Protein AF-0000000087011935 (afdb_homodimer)

Solvent-accessible surface area (backbone atoms only — not comparable to full-atom values): 13278 Å² total; per-residue (Å²): 133,72,83,66,65,53,59,63,70,47,62,30,87,89,66,48,77,42,52,46,50,38,46,46,28,42,76,69,63,50,47,73,64,37,38,38,51,52,37,51,26,61,74,59,49,50,39,38,64,66,57,53,17,60,75,66,71,53,57,58,69,62,47,50,54,34,50,51,51,38,39,75,73,62,58,35,46,74,45,74,49,80,71,81,60,95,59,81,80,43,57,35,32,29,58,86,66,58,66,65,56,54,52,35,52,53,51,49,37,45,39,53,42,52,68,72,102,133,73,84,66,68,51,52,63,69,47,62,28,90,89,65,48,76,43,53,44,49,38,45,44,28,42,76,69,63,51,48,72,64,38,35,41,51,50,34,51,24,60,74,60,50,50,38,36,64,67,57,51,18,60,74,68,70,52,56,58,69,61,47,50,55,34,50,51,52,37,39,74,73,62,59,34,47,74,45,74,48,79,73,79,61,93,59,81,80,43,59,36,30,30,58,86,66,58,65,65,55,54,51,36,53,53,50,50,37,46,38,54,43,51,67,73,101

Foldseek 3Di:
DDLPLQFDWDADPVGDIDRVVVLCCVLQVQDSLLSLLLSVQAVVQKDFLVRSCVVVVHDSVSSVVSVVSCVVVPQKDKDFDPPVDPDDTTIMIGGDDDPVVVSVVVVVVVVVVVVVD/DDLPLLDDWDADPVGDIDRVVVLCCVLQVQDSLLSLLLSVQAVVQKDFLVRSCVVVVHDSVSSVVSVVSCVVVPQKDKDFDPPVDPDDTTIMIGGDDDPVVVSVVVVVVVVVVVVVD

Sequence (234 aa):
MGIIAYTGEIIVKDGRRVNLDNILRALYGLSDTDLKVLKIIETLGKAKIDEISSKMNVNKSTVIKSLKTLHSLGFIQREILRNGNKGRPTFIYFINIKIEHKIKEDLESIVSALSKTMGIIAYTGEIIVKDGRRVNLDNILRALYGLSDTDLKVLKIIETLGKAKIDEISSKMNVNKSTVIKSLKTLHSLGFIQREILRNGNKGRPTFIYFINIKIEHKIKEDLESIVSALSKT

InterPro domains:
  IPR002831 Transcription regulator TrmB, N-terminal [PF01978] (27-79)
  IPR036388 Winged helix-like DNA-binding domain superfamily [G3DSA:1.10.10.10] (15-117)
  IPR036390 Winged helix DNA-binding domain superfamily [SSF46785] (23-110)

Nearest PDB structures (foldseek):
  6kf9-assembly1_G  TM=7.765E-01  e=4.821E-05  Thermococcus kodakarensis KOD1
  6xjf-assembly3_C  TM=7.021E-01  e=4.226E-05  Pyrococcus furiosus DSM 3638
  6pln-assembly2_B  TM=7.655E-01  e=1.211E-04  Pyrococcus furiosus
  6xjf-assembly4_D  TM=6.997E-01  e=9.308E-05  Pyrococcus furiosus DSM 3638
  5f7q-assembly1_J  TM=6.668E-01  e=5.499E-04  Listeria monocytogenes EGD-e

pLDDT: mean 88.68, std 13.83, range [27.7, 98.38]

Structure (mmCIF, N/CA/C/O backbone):
data_AF-0000000087011935-model_v1
#
loop_
_entity.id
_entity.type
_entity.pdbx_description
1 polymer 'MarR family transcriptional regulator'
#
loop_
_atom_site.group_PDB
_atom_site.id
_atom_site.type_symbol
_atom_site.label_atom_id
_atom_site.label_alt_id
_atom_site.label_comp_id
_atom_site.label_asym_id
_atom_site.label_entity_id
_atom_site.label_seq_id
_atom_site.pdbx_PDB_ins_code
_atom_site.Cartn_x
_atom_site.Cartn_y
_atom_site.Cartn_z
_atom_site.occupancy
_atom_site.B_iso_or_equiv
_atom_site.auth_seq_id
_atom_site.auth_comp_id
_atom_site.auth_asym_id
_atom_site.auth_atom_id
_atom_site.pdbx_PDB_model_num
ATOM 1 N N . MET A 1 1 ? 17.828 9.133 16.25 1 27.7 1 MET A N 1
ATOM 2 C CA . MET A 1 1 ? 16.766 9.797 15.5 1 27.7 1 MET A CA 1
ATOM 3 C C . MET A 1 1 ? 15.75 8.789 14.984 1 27.7 1 MET A C 1
ATOM 5 O O . MET A 1 1 ? 16.078 7.945 14.141 1 27.7 1 MET A O 1
ATOM 9 N N . GLY A 1 2 ? 14.914 8.336 15.867 1 35 2 GLY A N 1
ATOM 10 C CA . GLY A 1 2 ? 14.109 7.133 15.766 1 35 2 GLY A CA 1
ATOM 11 C C . GLY A 1 2 ? 13.102 7.176 14.625 1 35 2 GLY A C 1
ATOM 12 O O . GLY A 1 2 ? 12.672 8.258 14.211 1 35 2 GLY A O 1
ATOM 13 N N . ILE A 1 3 ? 13.164 6.289 13.766 1 42.97 3 ILE A N 1
ATOM 14 C CA . ILE A 1 3 ? 12.242 6.215 12.633 1 42.97 3 ILE A CA 1
ATOM 15 C C . ILE A 1 3 ? 10.828 6.566 13.102 1 42.97 3 ILE A C 1
ATOM 17 O O . ILE A 1 3 ? 10.25 5.867 13.938 1 42.97 3 ILE A O 1
ATOM 21 N N . ILE A 1 4 ? 10.516 7.871 13.297 1 45.78 4 ILE A N 1
ATOM 22 C CA . ILE A 1 4 ? 9.172 8.289 13.68 1 45.78 4 ILE A CA 1
ATOM 23 C C . ILE A 1 4 ? 8.156 7.676 12.727 1 45.78 4 ILE A C 1
ATOM 25 O O . ILE A 1 4 ? 8.195 7.926 11.516 1 45.78 4 ILE A O 1
ATOM 29 N N . ALA A 1 5 ? 7.914 6.453 12.898 1 49.25 5 ALA A N 1
ATOM 30 C CA . ALA A 1 5 ? 6.793 5.855 12.18 1 49.25 5 ALA A CA 1
ATOM 31 C C . ALA A 1 5 ? 5.539 6.719 12.305 1 49.25 5 ALA A C 1
ATOM 33 O O . ALA A 1 5 ? 5.219 7.203 13.391 1 49.25 5 ALA A O 1
ATOM 34 N N . TYR A 1 6 ? 5.496 7.637 11.305 1 53.59 6 TYR A N 1
ATOM 35 C CA . TYR A 1 6 ? 4.199 8.273 11.484 1 53.59 6 TYR A CA 1
ATOM 36 C C . TYR A 1 6 ? 3.246 7.367 12.25 1 53.59 6 TYR A C 1
ATOM 38 O O . TYR A 1 6 ? 2.746 7.738 13.32 1 53.59 6 TYR A O 1
ATOM 46 N N . THR A 1 7 ? 2.393 6.309 11.297 1 59.94 7 THR A N 1
ATOM 47 C CA . THR A 1 7 ? 0.989 5.918 11.375 1 59.94 7 THR A CA 1
ATOM 48 C C . THR A 1 7 ? 0.82 4.684 12.258 1 59.94 7 THR A C 1
ATOM 50 O O . THR A 1 7 ? 1.779 3.945 12.492 1 59.94 7 THR A O 1
ATOM 53 N N . GLY A 1 8 ? -0.291 4.699 12.984 1 77.19 8 GLY A N 1
ATOM 54 C CA . GLY A 1 8 ? -0.985 3.682 13.758 1 77.19 8 GLY A CA 1
ATOM 55 C C . GLY A 1 8 ? -1.239 2.406 12.977 1 77.19 8 GLY A C 1
ATOM 56 O O . GLY A 1 8 ? -0.918 2.324 11.789 1 77.19 8 GLY A O 1
ATOM 57 N N . GLU A 1 9 ? -1.266 1.36 13.641 1 86.94 9 GLU A N 1
ATOM 58 C CA . GLU A 1 9 ? -1.694 0.061 13.133 1 86.94 9 GLU A CA 1
ATOM 59 C C . GLU A 1 9 ? -3.152 -0.217 13.484 1 86.94 9 GLU A C 1
ATOM 61 O O . GLU A 1 9 ? -3.652 0.268 14.508 1 86.94 9 GLU A O 1
ATOM 66 N N . ILE A 1 10 ? -3.758 -0.839 12.516 1 86.12 10 ILE A N 1
ATOM 67 C CA . ILE A 1 10 ? -5.086 -1.343 12.844 1 86.12 10 ILE A CA 1
ATOM 68 C C . ILE A 1 10 ? -5.086 -2.869 12.805 1 86.12 10 ILE A C 1
ATOM 70 O O . ILE A 1 10 ? -4.23 -3.48 12.156 1 86.12 10 ILE A O 1
ATOM 74 N N . ILE A 1 11 ? -5.992 -3.465 13.562 1 87 11 ILE A N 1
ATOM 75 C CA . ILE A 1 11 ? -6.18 -4.91 13.539 1 87 11 ILE A CA 1
ATOM 76 C C . ILE A 1 11 ? -7.453 -5.254 12.766 1 87 11 ILE A C 1
ATOM 78 O O . ILE A 1 11 ? -8.516 -4.688 13.031 1 87 11 ILE A O 1
ATOM 82 N N . VAL A 1 12 ? -7.258 -6.133 11.781 1 87.31 12 VAL A N 1
ATOM 83 C CA . VAL A 1 12 ? -8.406 -6.484 10.953 1 87.31 12 VAL A CA 1
ATOM 84 C C . VAL A 1 12 ? -9.055 -7.758 11.492 1 87.31 12 VAL A C 1
ATOM 86 O O . VAL A 1 12 ? -8.602 -8.32 12.492 1 87.31 12 VAL A O 1
ATOM 89 N N . LYS A 1 13 ? -10.125 -8.156 10.867 1 80 13 LYS A N 1
ATOM 90 C CA . LYS A 1 13 ? -11.008 -9.188 11.414 1 80 13 LYS A CA 1
ATOM 91 C C . LYS A 1 13 ? -10.242 -10.484 11.656 1 80 13 LYS A C 1
ATOM 93 O O . LYS A 1 13 ? -10.492 -11.188 12.641 1 80 13 LYS A O 1
ATOM 98 N N . ASP A 1 14 ? -9.273 -10.812 10.859 1 79.19 14 ASP A N 1
ATOM 99 C CA . ASP A 1 14 ? -8.578 -12.094 10.961 1 79.19 14 ASP A CA 1
ATOM 100 C C . ASP A 1 14 ? -7.328 -11.961 11.836 1 79.19 14 ASP A C 1
ATOM 102 O O . ASP A 1 14 ? -6.523 -12.891 11.914 1 79.19 14 ASP A O 1
ATOM 106 N N . GLY A 1 15 ? -7.215 -10.836 12.539 1 84.88 15 GLY A N 1
ATOM 107 C CA . GLY A 1 15 ? -6.16 -10.648 13.523 1 84.88 15 GLY A CA 1
ATOM 108 C C . GLY A 1 15 ? -4.887 -10.086 12.93 1 84.88 15 GLY A C 1
ATOM 109 O O . GLY A 1 15 ? -3.924 -9.82 13.656 1 84.88 15 GLY A O 1
ATOM 110 N N . ARG A 1 16 ? -4.887 -9.82 11.727 1 84.94 16 ARG A N 1
ATOM 111 C CA . ARG A 1 16 ? -3.709 -9.242 11.094 1 84.94 16 ARG A CA 1
ATOM 112 C C . ARG A 1 16 ? -3.543 -7.777 11.477 1 84.94 16 ARG A C 1
ATOM 114 O O . ARG A 1 16 ? -4.531 -7.059 11.633 1 84.94 16 ARG A O 1
ATOM 121 N N . ARG A 1 17 ? -2.275 -7.438 11.641 1 86.88 17 ARG A N 1
ATOM 122 C CA . ARG A 1 17 ? -1.961 -6.031 11.875 1 86.88 17 ARG A CA 1
ATOM 123 C C . ARG A 1 17 ? -1.583 -5.336 10.57 1 86.88 17 ARG A C 1
ATOM 125 O O . ARG A 1 17 ? -0.813 -5.871 9.773 1 86.88 17 ARG A O 1
ATOM 132 N N . VAL A 1 18 ? -2.229 -4.164 10.336 1 87.62 18 VAL A N 1
ATOM 133 C CA . VAL A 1 18 ? -1.998 -3.402 9.109 1 87.62 18 VAL A CA 1
ATOM 134 C C . VAL A 1 18 ? -1.396 -2.041 9.453 1 87.62 18 VAL A C 1
ATOM 136 O O . VAL A 1 18 ? -1.99 -1.265 10.203 1 87.62 18 VAL A O 1
ATOM 139 N N . ASN A 1 19 ? -0.266 -1.827 8.875 1 89.5 19 ASN A N 1
ATOM 140 C CA . ASN A 1 19 ? 0.405 -0.545 9.062 1 89.5 19 ASN A CA 1
ATOM 141 C C . ASN A 1 19 ? -0.141 0.518 8.109 1 89.5 19 ASN A C 1
ATOM 143 O O . ASN A 1 19 ? 0.012 0.407 6.895 1 89.5 19 ASN A O 1
ATOM 147 N N . LEU A 1 20 ? -0.66 1.527 8.695 1 91 20 LEU A N 1
ATOM 148 C CA . LEU A 1 20 ? -1.327 2.545 7.891 1 91 20 LEU A CA 1
ATOM 149 C C . LEU A 1 20 ? -0.316 3.338 7.07 1 91 20 LEU A C 1
ATOM 151 O O . LEU A 1 20 ? -0.656 3.881 6.016 1 91 20 LEU A O 1
ATOM 155 N N . ASP A 1 21 ? 0.898 3.389 7.523 1 92.69 21 ASP A N 1
ATOM 156 C CA . ASP A 1 21 ? 1.927 4.051 6.727 1 92.69 21 ASP A CA 1
ATOM 157 C C . ASP A 1 21 ? 2.143 3.33 5.398 1 92.69 21 ASP A C 1
ATOM 159 O O . ASP A 1 21 ? 2.342 3.969 4.363 1 92.69 21 ASP A O 1
ATOM 163 N N . ASN A 1 22 ? 2.057 2.029 5.453 1 90.25 22 ASN A N 1
ATOM 164 C CA . ASN A 1 22 ? 2.211 1.258 4.223 1 90.25 22 ASN A CA 1
ATOM 165 C C . ASN A 1 22 ? 1.05 1.497 3.262 1 90.25 22 ASN A C 1
ATOM 167 O O . ASN A 1 22 ? 1.245 1.544 2.045 1 90.25 22 ASN A O 1
ATOM 171 N N . ILE A 1 23 ? 0.003 1.647 3.77 1 90.69 23 ILE A N 1
ATOM 172 C CA . ILE A 1 23 ? -1.173 1.927 2.953 1 90.69 23 ILE A CA 1
ATOM 173 C C . ILE A 1 23 ? -1.035 3.301 2.303 1 90.69 23 ILE A C 1
ATOM 175 O O . ILE A 1 23 ? -1.284 3.457 1.104 1 90.69 23 ILE A O 1
ATOM 179 N N . LEU A 1 24 ? -0.607 4.254 3.104 1 93 24 LEU A N 1
ATOM 180 C CA . LEU A 1 24 ? -0.408 5.602 2.58 1 93 24 LEU A CA 1
ATOM 181 C C . LEU A 1 24 ? 0.621 5.602 1.455 1 93 24 LEU A C 1
ATOM 183 O O . LEU A 1 24 ? 0.424 6.254 0.428 1 93 24 LEU A O 1
ATOM 187 N N . ARG A 1 25 ? 1.599 4.871 1.606 1 91.56 25 ARG A N 1
ATOM 188 C CA . ARG A 1 25 ? 2.631 4.762 0.58 1 91.56 25 ARG A CA 1
ATOM 189 C C . ARG A 1 25 ? 2.072 4.137 -0.694 1 91.56 25 ARG 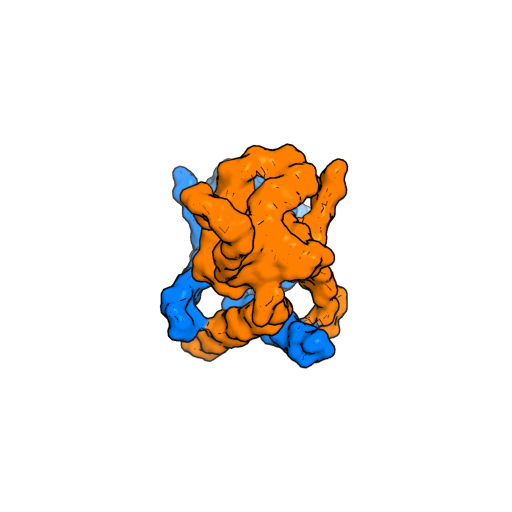A C 1
ATOM 191 O O . ARG A 1 25 ? 2.316 4.637 -1.795 1 91.56 25 ARG A O 1
ATOM 198 N N . ALA A 1 26 ? 1.269 3.125 -0.533 1 89.69 26 ALA A N 1
ATOM 199 C CA . ALA A 1 26 ? 0.766 2.369 -1.677 1 89.69 26 ALA A CA 1
ATOM 200 C C . ALA A 1 26 ? -0.286 3.166 -2.443 1 89.69 26 ALA A C 1
ATOM 202 O O . ALA A 1 26 ? -0.302 3.158 -3.676 1 89.69 26 ALA A O 1
ATOM 203 N N . LEU A 1 27 ? -1.031 3.785 -1.689 1 89.75 27 LEU A N 1
ATOM 204 C CA . LEU A 1 27 ? -2.176 4.449 -2.305 1 89.75 27 LEU A CA 1
ATOM 205 C C . LEU A 1 27 ? -1.768 5.793 -2.9 1 89.75 27 LEU A C 1
ATOM 207 O O . LEU A 1 27 ? -2.279 6.191 -3.949 1 89.75 27 LEU A O 1
ATOM 211 N N . TYR A 1 28 ? -0.774 6.441 -2.215 1 90.75 28 TYR A N 1
ATOM 212 C CA . TYR A 1 28 ? -0.567 7.836 -2.582 1 90.75 28 TYR A CA 1
ATOM 213 C C . TYR A 1 28 ? 0.875 8.078 -3.008 1 90.75 28 TYR A C 1
ATOM 215 O O . TYR A 1 28 ? 1.217 9.172 -3.471 1 90.75 28 TYR A O 1
ATOM 223 N N . GLY A 1 29 ? 1.673 7.113 -2.768 1 90.44 29 GLY A N 1
ATOM 224 C CA . GLY A 1 29 ? 3.07 7.281 -3.137 1 90.44 29 GLY A CA 1
ATOM 225 C C . GLY A 1 29 ? 3.846 8.141 -2.156 1 90.44 29 GLY A C 1
ATOM 226 O O . GLY A 1 29 ? 4.82 8.797 -2.535 1 90.44 29 GLY A O 1
ATOM 227 N N . LEU A 1 30 ? 3.428 8.148 -0.971 1 92.94 30 LEU A N 1
ATOM 228 C CA . LEU A 1 30 ? 4.102 8.977 0.024 1 92.94 30 LEU A CA 1
ATOM 229 C C . LEU A 1 30 ? 5.465 8.391 0.383 1 92.94 30 LEU A C 1
ATOM 231 O O . LEU A 1 30 ? 5.598 7.18 0.569 1 92.94 30 LEU A O 1
ATOM 235 N N . SER A 1 31 ? 6.422 9.266 0.452 1 94 31 SER A N 1
ATOM 236 C CA . SER A 1 31 ? 7.762 8.875 0.874 1 94 31 SER A CA 1
ATOM 237 C C . SER A 1 31 ? 7.879 8.852 2.395 1 94 31 SER A C 1
ATOM 239 O O . SER A 1 31 ? 6.965 9.281 3.098 1 94 31 SER A O 1
ATOM 241 N N . ASP A 1 32 ? 9.016 8.375 2.865 1 93.38 32 ASP A N 1
ATOM 242 C CA . ASP A 1 32 ? 9.305 8.422 4.293 1 93.38 32 ASP A CA 1
ATOM 243 C C . ASP A 1 32 ? 9.289 9.859 4.809 1 93.38 3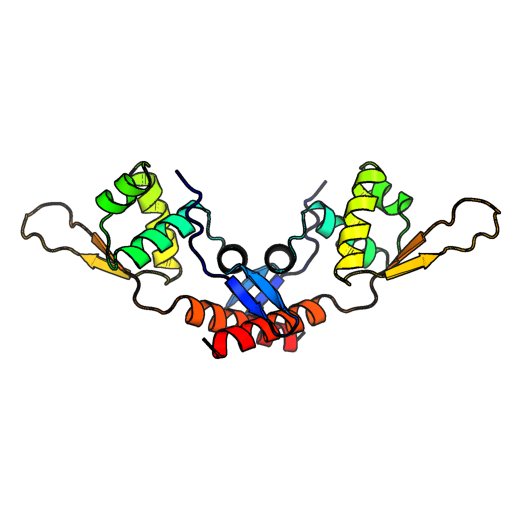2 ASP A C 1
ATOM 245 O O . ASP A 1 32 ? 8.797 10.133 5.906 1 93.38 32 ASP A O 1
ATOM 249 N N . THR A 1 33 ? 9.82 10.688 3.967 1 96.19 33 THR A N 1
ATOM 250 C CA . THR A 1 33 ? 9.867 12.102 4.336 1 96.19 33 THR A CA 1
ATOM 251 C C . THR A 1 33 ? 8.453 12.664 4.457 1 96.19 33 THR A C 1
ATOM 253 O O . THR A 1 33 ? 8.141 13.375 5.418 1 96.19 33 THR A O 1
ATOM 256 N N . ASP A 1 34 ? 7.656 12.328 3.48 1 96.5 34 ASP A N 1
ATOM 257 C CA . ASP A 1 34 ? 6.27 12.789 3.518 1 96.5 34 ASP A CA 1
ATOM 258 C C . ASP A 1 34 ? 5.582 12.344 4.809 1 96.5 34 ASP A C 1
ATOM 260 O O . ASP A 1 34 ? 4.863 13.133 5.434 1 96.5 34 ASP A O 1
ATOM 264 N N . LEU A 1 35 ? 5.824 11.172 5.16 1 95.75 35 LEU A N 1
ATOM 265 C CA . LEU A 1 35 ? 5.164 10.609 6.336 1 95.75 35 LEU A CA 1
ATOM 266 C C . LEU A 1 35 ? 5.68 11.266 7.609 1 95.75 35 LEU A C 1
ATOM 268 O O . LEU A 1 35 ? 4.906 11.516 8.539 1 95.75 35 LEU A O 1
ATOM 272 N N . LYS A 1 36 ? 6.902 11.516 7.641 1 96.12 36 LYS A N 1
ATOM 273 C CA . LYS A 1 36 ? 7.477 12.188 8.797 1 96.12 36 LYS A CA 1
ATOM 274 C C . LYS A 1 36 ? 6.93 13.609 8.938 1 96.12 36 LYS A C 1
ATOM 276 O O . LYS A 1 36 ? 6.586 14.039 10.039 1 96.12 36 LYS A O 1
ATOM 281 N N . VAL A 1 37 ? 6.867 14.25 7.84 1 97.38 37 VAL A N 1
ATOM 282 C CA . VAL A 1 37 ? 6.328 15.609 7.836 1 97.38 37 VAL A CA 1
ATOM 283 C C . VAL A 1 37 ? 4.879 15.586 8.312 1 97.38 37 VAL A C 1
ATOM 285 O O . VAL A 1 37 ? 4.48 16.406 9.148 1 97.38 37 VAL A O 1
ATOM 288 N N . LEU A 1 38 ? 4.137 14.695 7.777 1 96.19 38 LEU A N 1
ATOM 289 C CA . LEU A 1 38 ? 2.738 14.539 8.164 1 96.19 38 LEU A CA 1
ATOM 290 C C . LEU A 1 38 ? 2.611 14.312 9.664 1 96.19 38 LEU A C 1
ATOM 292 O O . LEU A 1 38 ? 1.774 14.93 10.32 1 96.19 38 LEU A O 1
ATOM 296 N N . LYS A 1 39 ? 3.445 13.508 10.195 1 94.69 39 LYS A N 1
ATOM 297 C CA . LYS A 1 39 ? 3.418 13.188 11.617 1 94.69 39 LYS A CA 1
ATOM 298 C C . LYS A 1 39 ? 3.76 14.414 12.461 1 94.69 39 LYS A C 1
ATOM 300 O O . LYS A 1 39 ? 3.139 14.648 13.5 1 94.69 39 LYS A O 1
ATOM 305 N N . ILE A 1 40 ? 4.734 15.094 12.055 1 96.12 40 ILE A N 1
ATOM 306 C CA . ILE A 1 40 ? 5.156 16.281 12.797 1 96.12 40 ILE A CA 1
ATOM 307 C C . ILE A 1 40 ? 4.012 17.281 12.844 1 96.12 40 ILE A C 1
ATOM 309 O O . ILE A 1 40 ? 3.715 17.844 13.906 1 96.12 40 ILE A O 1
ATOM 313 N N . ILE A 1 41 ? 3.375 17.5 11.695 1 96.75 41 ILE A N 1
ATOM 314 C CA . ILE A 1 41 ? 2.264 18.438 11.648 1 96.75 41 ILE A CA 1
ATOM 315 C C . ILE A 1 41 ? 1.136 17.953 12.555 1 96.75 41 ILE A C 1
ATOM 317 O O . ILE A 1 41 ? 0.533 18.75 13.281 1 96.75 41 ILE A O 1
ATOM 321 N N . GLU A 1 42 ? 0.863 16.719 12.469 1 93.31 42 GLU A N 1
ATOM 322 C CA . GLU A 1 42 ? -0.176 16.141 13.32 1 93.31 42 GLU A CA 1
ATOM 323 C C . GLU A 1 42 ? 0.135 16.344 14.797 1 93.31 42 GLU A C 1
ATOM 325 O O . GLU A 1 42 ? -0.75 16.719 15.578 1 93.31 42 GLU A O 1
ATOM 330 N N . THR A 1 43 ? 1.314 16.125 15.195 1 93 43 THR A N 1
ATOM 331 C CA . THR A 1 43 ? 1.745 16.203 16.594 1 93 43 THR A CA 1
ATOM 332 C C . THR A 1 43 ? 1.708 17.656 17.078 1 93 43 THR A C 1
ATOM 334 O O . THR A 1 43 ? 1.262 17.922 18.203 1 93 43 THR A O 1
ATOM 337 N N . LEU A 1 44 ? 2.041 18.547 16.219 1 94.81 44 LEU A N 1
ATOM 338 C CA . LEU A 1 44 ? 2.135 19.953 16.609 1 94.81 44 LEU A CA 1
ATOM 339 C C . LEU A 1 44 ? 0.789 20.641 16.453 1 94.81 44 LEU A C 1
ATOM 341 O O . LEU A 1 44 ? 0.565 21.703 17.031 1 94.81 44 LEU A O 1
ATOM 345 N N . GLY A 1 45 ? -0.048 20.047 15.695 1 94.81 45 GLY A N 1
ATOM 346 C CA . GLY A 1 45 ? -1.296 20.703 15.352 1 94.81 45 GLY A CA 1
ATOM 347 C C . GLY A 1 45 ? -1.169 21.641 14.156 1 94.81 45 GLY A C 1
ATOM 348 O O . GLY A 1 45 ? -1.967 21.562 13.219 1 94.81 45 GLY A O 1
ATOM 349 N N . LYS A 1 46 ? -0.21 22.484 14.148 1 96.5 46 LYS A N 1
ATOM 350 C CA . LYS A 1 46 ? 0.202 23.375 13.07 1 96.5 46 LYS A CA 1
ATOM 351 C C . LYS A 1 46 ? 1.709 23.625 13.102 1 96.5 46 LYS A C 1
ATOM 353 O O . LYS A 1 46 ? 2.324 23.594 14.172 1 96.5 46 LYS A O 1
ATOM 358 N N . ALA A 1 47 ? 2.24 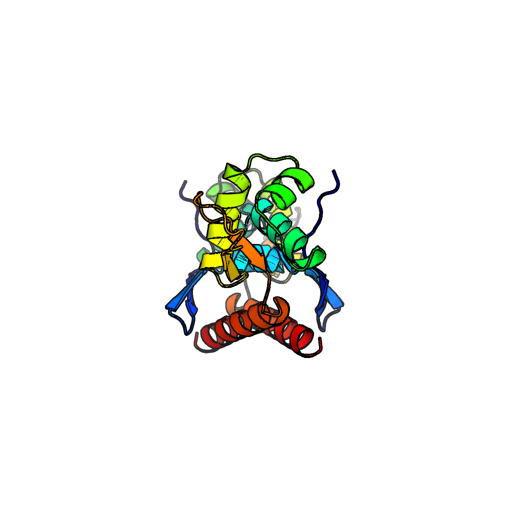23.812 11.867 1 97.31 47 ALA A N 1
ATOM 359 C CA . ALA A 1 47 ? 3.695 23.938 11.867 1 97.31 47 ALA A CA 1
ATOM 360 C C . ALA A 1 47 ? 4.172 24.797 10.711 1 97.31 47 ALA A C 1
ATOM 362 O O . ALA A 1 47 ? 3.594 24.766 9.617 1 97.31 47 ALA A O 1
ATOM 363 N N . LYS A 1 48 ? 5.25 25.578 11.016 1 97 48 LYS A N 1
ATOM 364 C CA . LYS A 1 48 ? 5.961 26.312 9.969 1 97 48 LYS A CA 1
ATOM 365 C C . LYS A 1 48 ? 7.082 25.469 9.375 1 97 48 LYS A C 1
ATOM 367 O O . LYS A 1 48 ? 7.523 24.484 9.977 1 97 48 LYS A O 1
ATOM 372 N N . ILE A 1 49 ? 7.492 25.891 8.156 1 97.31 49 ILE A N 1
ATOM 373 C CA . ILE A 1 49 ? 8.562 25.188 7.461 1 97.31 49 ILE A CA 1
ATOM 374 C C . ILE A 1 49 ? 9.797 25.094 8.359 1 97.31 49 ILE A C 1
ATOM 376 O O . ILE A 1 49 ? 10.422 24.031 8.453 1 97.31 49 ILE A O 1
ATOM 380 N N . ASP A 1 50 ? 10.086 26.125 9.125 1 96.31 50 ASP A N 1
ATOM 381 C CA . ASP A 1 50 ? 11.273 26.172 9.977 1 96.31 50 ASP A CA 1
ATOM 382 C C . ASP A 1 50 ? 11.164 25.156 11.117 1 96.31 50 ASP A C 1
ATOM 384 O O . ASP A 1 50 ? 12.156 24.516 11.477 1 96.31 50 ASP A O 1
ATOM 388 N N . GLU A 1 51 ? 10.031 25.031 11.664 1 97.19 51 GLU A N 1
ATOM 389 C CA . GLU A 1 51 ? 9.805 24.094 12.766 1 97.19 51 GLU A CA 1
ATOM 390 C C . GLU A 1 51 ? 9.969 22.656 12.305 1 97.19 51 GLU A C 1
ATOM 392 O O . GLU A 1 51 ? 10.586 21.844 12.992 1 97.19 51 GLU A O 1
ATOM 397 N N . ILE A 1 52 ? 9.445 22.359 11.117 1 98.12 52 ILE A N 1
ATOM 398 C CA . ILE A 1 52 ? 9.508 21 10.578 1 98.12 52 ILE A CA 1
ATOM 399 C C . ILE A 1 52 ? 10.961 20.656 10.234 1 98.12 52 ILE A C 1
ATOM 401 O O . ILE A 1 52 ? 11.453 19.578 10.609 1 98.12 52 ILE A O 1
ATOM 405 N N . SER A 1 53 ? 11.609 21.547 9.586 1 98.12 53 SER A N 1
ATOM 406 C CA . SER A 1 53 ? 13 21.328 9.188 1 98.12 53 SER A CA 1
ATOM 407 C C . SER A 1 53 ? 13.891 21.109 10.398 1 98.12 53 SER A C 1
ATOM 409 O O . SER A 1 53 ? 14.758 20.219 10.383 1 98.12 53 SER A O 1
ATOM 411 N N . SER A 1 54 ? 13.68 21.859 11.438 1 97.38 54 SER A N 1
ATOM 412 C CA . SER A 1 54 ? 14.461 21.75 12.672 1 97.38 54 SER A CA 1
ATOM 413 C C . SER A 1 54 ? 14.227 20.406 13.352 1 97.38 54 SER A C 1
ATOM 415 O O . SER A 1 54 ? 15.18 19.734 13.742 1 97.3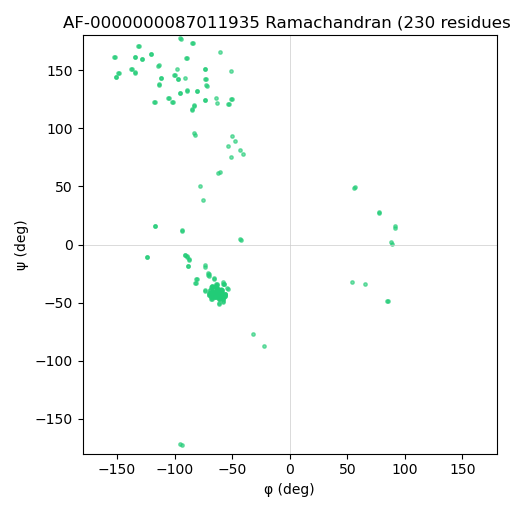8 54 SER A O 1
ATOM 417 N N . LYS A 1 55 ? 13.008 20.031 13.406 1 96.31 55 LYS A N 1
ATOM 418 C CA . LYS A 1 55 ? 12.664 18.781 14.07 1 96.31 55 LYS A CA 1
ATOM 419 C C . LYS A 1 55 ? 13.227 17.578 13.305 1 96.31 55 LYS A C 1
ATOM 421 O O . LYS A 1 55 ? 13.633 16.594 13.914 1 96.31 55 LYS A O 1
ATOM 426 N N . MET A 1 56 ? 13.211 17.688 11.992 1 96.44 56 MET A N 1
ATOM 427 C CA . MET A 1 56 ? 13.68 16.594 11.156 1 96.44 56 MET A CA 1
ATOM 428 C C . MET A 1 56 ? 15.18 16.688 10.914 1 96.44 56 MET A C 1
ATOM 430 O O . MET A 1 56 ? 15.797 15.742 10.438 1 96.44 56 MET A O 1
ATOM 434 N N . ASN A 1 57 ? 15.719 17.797 11.227 1 97.12 57 ASN A N 1
ATOM 435 C CA . ASN A 1 57 ? 17.125 18.062 10.953 1 97.12 57 ASN A CA 1
ATOM 436 C C . ASN A 1 57 ? 17.453 17.891 9.477 1 97.12 57 ASN A C 1
ATOM 438 O O . ASN A 1 57 ? 18.391 17.156 9.117 1 97.12 57 ASN A O 1
ATOM 442 N N . VAL A 1 58 ? 16.641 18.516 8.578 1 97.56 58 VAL A N 1
ATOM 443 C CA . VAL A 1 58 ? 16.828 18.531 7.129 1 97.56 58 VAL A CA 1
ATOM 444 C C . VAL A 1 58 ? 16.703 19.969 6.605 1 97.56 58 VAL A C 1
ATOM 446 O O . VAL A 1 58 ? 16.312 20.859 7.348 1 97.56 58 VAL A O 1
ATOM 449 N N . ASN A 1 59 ? 17.031 20.156 5.352 1 97.25 59 ASN A N 1
ATOM 450 C CA . ASN A 1 59 ? 16.922 21.453 4.707 1 97.25 59 ASN A CA 1
ATOM 451 C C . ASN A 1 59 ? 15.477 21.828 4.418 1 97.25 59 ASN A C 1
ATOM 453 O O . ASN A 1 59 ? 14.641 20.953 4.16 1 97.25 59 ASN A O 1
ATOM 457 N N . LYS A 1 60 ? 15.219 23.156 4.406 1 97.5 60 LYS A N 1
ATOM 458 C CA . LYS A 1 60 ? 13.883 23.672 4.125 1 97.5 60 LYS A CA 1
ATOM 459 C C . LYS A 1 60 ? 13.383 23.188 2.768 1 97.5 60 LYS A C 1
ATOM 461 O O . LYS A 1 60 ? 12.188 22.953 2.588 1 97.5 60 LYS A O 1
ATOM 466 N N . SER A 1 61 ? 14.297 23.047 1.845 1 97.69 61 SER A N 1
ATOM 467 C CA . SER A 1 61 ? 13.906 22.609 0.506 1 97.69 61 SER A CA 1
ATOM 468 C C . SER A 1 61 ? 13.312 21.203 0.528 1 97.69 61 SER A C 1
ATOM 470 O O . SER A 1 61 ? 12.398 20.906 -0.244 1 97.69 61 SER A O 1
ATOM 472 N N . THR A 1 62 ? 13.766 20.328 1.385 1 97.75 62 THR A N 1
ATOM 473 C CA . THR A 1 62 ? 13.258 18.969 1.56 1 97.75 62 THR A CA 1
ATOM 474 C C . THR A 1 62 ? 11.836 19 2.105 1 97.75 62 THR A C 1
ATOM 476 O O . THR A 1 62 ? 10.977 18.25 1.644 1 97.75 62 THR A O 1
ATOM 479 N N . VAL A 1 63 ? 11.695 19.859 2.986 1 98.31 63 VAL A N 1
ATOM 480 C CA . VAL A 1 63 ? 10.398 19.984 3.641 1 98.31 63 VAL A CA 1
ATOM 481 C C . VAL A 1 63 ? 9.383 20.562 2.66 1 98.31 63 VAL A C 1
ATOM 483 O O . VAL A 1 63 ? 8.25 20.078 2.574 1 98.31 63 VAL A O 1
ATOM 486 N N . ILE A 1 64 ? 9.766 21.547 1.932 1 98 64 ILE A N 1
ATOM 487 C CA . ILE A 1 64 ? 8.891 22.234 0.989 1 98 64 ILE A CA 1
ATOM 488 C C . ILE A 1 64 ? 8.359 21.25 -0.041 1 98 64 ILE A C 1
ATOM 490 O O . ILE A 1 64 ? 7.168 21.266 -0.364 1 98 64 ILE A O 1
ATOM 494 N N . LYS A 1 65 ? 9.211 20.391 -0.473 1 98.31 65 LYS A N 1
ATOM 495 C CA . LYS A 1 65 ? 8.797 19.391 -1.445 1 98.31 65 LYS A CA 1
ATOM 496 C C . LYS A 1 65 ? 7.711 18.484 -0.866 1 98.31 65 LYS A C 1
ATOM 498 O O . LYS A 1 65 ? 6.707 18.203 -1.527 1 98.31 65 LYS A O 1
ATOM 503 N N . SER A 1 66 ? 7.91 18.062 0.295 1 98.06 66 SER A N 1
ATOM 504 C CA . SER A 1 66 ? 6.934 17.203 0.957 1 98.06 66 SER A CA 1
ATOM 505 C C . SER A 1 66 ? 5.625 17.953 1.203 1 98.06 66 SER A C 1
ATOM 507 O O . SER A 1 66 ? 4.543 17.391 1.021 1 98.06 66 SER A O 1
ATOM 509 N N . LEU A 1 67 ? 5.75 19.172 1.614 1 98.31 67 LEU A N 1
AT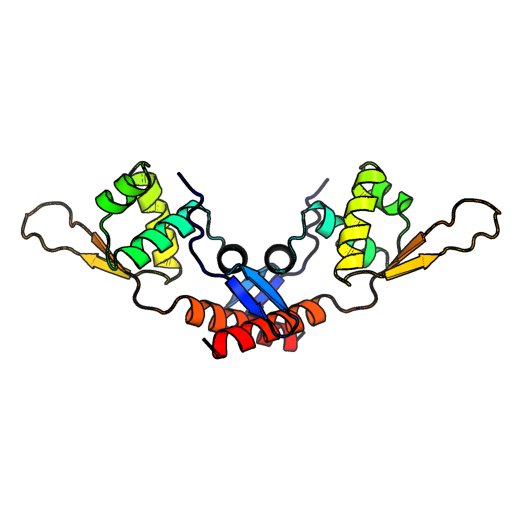OM 510 C CA . LEU A 1 67 ? 4.555 19.969 1.876 1 98.31 67 LEU A CA 1
ATOM 511 C C . LEU A 1 67 ? 3.744 20.172 0.601 1 98.31 67 LEU A C 1
ATOM 513 O O . LEU A 1 67 ? 2.51 20.156 0.637 1 98.31 67 LEU A O 1
ATOM 517 N N . LYS A 1 68 ? 4.398 20.375 -0.436 1 97.94 68 LYS A N 1
ATOM 518 C CA . LYS A 1 68 ? 3.715 20.5 -1.721 1 97.94 68 LYS A CA 1
ATOM 519 C C . LYS A 1 68 ? 2.959 19.219 -2.061 1 97.94 68 LYS A C 1
ATOM 521 O O . LYS A 1 68 ? 1.796 19.266 -2.463 1 97.94 68 LYS A O 1
ATOM 526 N N . THR A 1 69 ? 3.602 18.109 -1.878 1 97.31 69 THR A N 1
ATOM 527 C CA . THR A 1 69 ? 2.992 16.812 -2.15 1 97.31 69 THR A CA 1
ATOM 528 C C . THR A 1 69 ? 1.771 16.594 -1.262 1 97.31 69 THR A C 1
ATOM 530 O O . THR A 1 69 ? 0.683 16.297 -1.755 1 97.31 69 THR A O 1
ATOM 533 N N . LEU A 1 70 ? 1.933 16.781 0.004 1 97.25 70 LEU A N 1
ATOM 534 C CA . LEU A 1 70 ? 0.881 16.531 0.983 1 97.25 70 LEU A CA 1
ATOM 535 C C . LEU A 1 70 ? -0.295 17.469 0.772 1 97.25 70 LEU A C 1
ATOM 537 O O . LEU A 1 70 ? -1.452 17.078 0.94 1 97.25 70 LEU A O 1
ATOM 541 N N . HIS A 1 71 ? 0.04 18.703 0.383 1 97.69 71 HIS A N 1
ATOM 542 C CA . HIS A 1 71 ? -1.007 19.688 0.112 1 97.69 71 HIS A CA 1
ATOM 543 C C . HIS A 1 71 ? -1.776 19.328 -1.156 1 97.69 71 HIS A C 1
ATOM 545 O O . HIS A 1 71 ? -3.008 19.375 -1.172 1 97.69 71 HIS A O 1
ATOM 551 N N . SER A 1 72 ? -1.083 18.906 -2.17 1 95.88 72 SER A N 1
ATOM 552 C CA . SER A 1 72 ? -1.707 18.562 -3.443 1 95.88 72 SER A CA 1
ATOM 553 C C . SER A 1 72 ? -2.611 17.344 -3.301 1 95.88 72 SER A C 1
ATOM 555 O O . SER A 1 72 ? -3.631 17.234 -3.984 1 95.88 72 SER A O 1
ATOM 557 N N . LEU A 1 73 ? -2.287 16.453 -2.352 1 93.31 73 LEU A N 1
ATO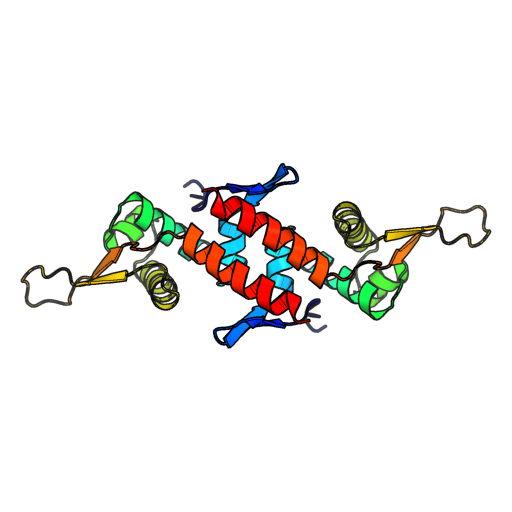M 558 C CA . LEU A 1 73 ? -3.049 15.219 -2.143 1 93.31 73 LEU A CA 1
ATOM 559 C C . LEU A 1 73 ? -4.184 15.445 -1.15 1 93.31 73 LEU A C 1
ATOM 561 O O . LEU A 1 73 ? -4.992 14.547 -0.906 1 93.31 73 LEU A O 1
ATOM 565 N N . GLY A 1 74 ? -4.176 16.594 -0.509 1 94.62 74 GLY A N 1
ATOM 566 C CA . GLY A 1 74 ? -5.289 16.969 0.352 1 94.62 74 GLY A CA 1
ATOM 567 C C . GLY A 1 74 ? -5.09 16.547 1.795 1 94.62 74 GLY A C 1
ATOM 568 O O . GLY A 1 74 ? -6.039 16.531 2.582 1 94.62 74 GLY A O 1
ATOM 569 N N . PHE A 1 75 ? -3.902 16.188 2.152 1 95.62 75 PHE A N 1
ATOM 570 C CA . PHE A 1 75 ? -3.645 15.734 3.516 1 95.62 75 PHE A CA 1
ATOM 571 C C . PHE A 1 75 ? -3.494 16.922 4.457 1 95.62 75 PHE A C 1
ATOM 573 O O . PHE A 1 75 ? -3.781 16.812 5.652 1 95.62 75 PHE A O 1
ATOM 580 N N . ILE A 1 76 ? -2.99 18.062 3.867 1 97.56 76 ILE A N 1
ATOM 581 C CA . ILE A 1 76 ? -2.775 19.234 4.707 1 97.56 76 ILE A CA 1
ATOM 582 C C . ILE A 1 76 ? -3.318 20.484 4.008 1 97.56 76 ILE A C 1
ATOM 584 O O . ILE A 1 76 ? -3.586 20.453 2.803 1 97.56 76 ILE A O 1
ATOM 588 N N . GLN A 1 77 ? -3.514 21.453 4.781 1 97.69 77 GLN A N 1
ATOM 589 C CA . GLN A 1 77 ? -3.828 22.797 4.324 1 97.69 77 GLN A CA 1
ATOM 590 C C . GLN A 1 77 ? -2.783 23.797 4.809 1 97.69 77 GLN A C 1
ATOM 592 O O . GLN A 1 77 ? -1.953 23.484 5.66 1 97.69 77 GLN A O 1
ATOM 597 N N . ARG A 1 78 ? -2.824 24.969 4.152 1 96.56 78 ARG A N 1
ATOM 598 C CA . ARG A 1 78 ? -1.906 26 4.602 1 96.56 78 ARG A CA 1
ATOM 599 C C . ARG A 1 78 ? -2.6 27.359 4.652 1 96.56 78 ARG A C 1
ATOM 601 O O . ARG A 1 78 ? -3.604 27.578 3.973 1 96.56 78 ARG A O 1
ATOM 608 N N . GLU A 1 79 ? -2.158 28.203 5.523 1 94.88 79 GLU A N 1
ATOM 609 C CA . GLU A 1 79 ? -2.609 29.578 5.645 1 94.88 79 GLU A CA 1
ATOM 610 C C . GLU A 1 79 ? -1.429 30.531 5.801 1 94.88 79 GLU A C 1
ATOM 612 O O . GLU A 1 79 ? -0.362 30.141 6.273 1 94.88 79 GLU A O 1
ATOM 617 N N . ILE A 1 80 ? -1.65 31.719 5.266 1 92.06 80 ILE A N 1
ATOM 618 C CA . ILE A 1 80 ? -0.625 32.75 5.383 1 92.06 80 ILE A CA 1
ATOM 619 C C . ILE A 1 80 ? -0.583 33.281 6.816 1 92.06 80 ILE A C 1
ATOM 621 O O . ILE A 1 80 ? -1.625 33.562 7.41 1 92.06 80 ILE A O 1
ATOM 625 N N . LEU A 1 81 ? 0.606 33.188 7.363 1 81.75 81 LEU A N 1
ATOM 626 C CA . LEU A 1 81 ? 0.79 33.812 8.672 1 81.75 81 LEU A CA 1
ATOM 627 C C . LEU A 1 81 ? 1.054 35.312 8.523 1 81.75 81 LEU A C 1
ATOM 629 O O . LEU A 1 81 ? 1.945 35.719 7.773 1 81.75 81 LEU A O 1
ATOM 633 N N . ARG A 1 82 ? 0.075 36.219 8.594 1 74.81 82 ARG A N 1
ATOM 634 C CA . ARG A 1 82 ? 0.168 37.656 8.438 1 74.81 82 ARG A CA 1
ATOM 635 C C . ARG A 1 82 ? 1.091 38.281 9.492 1 74.81 82 ARG A C 1
ATOM 637 O O . ARG A 1 82 ? 0.759 38.281 10.68 1 74.81 82 ARG A O 1
ATOM 644 N N . ASN A 1 83 ? 2.217 37.969 9.492 1 63.16 83 ASN A N 1
ATOM 645 C CA . ASN A 1 83 ? 2.982 38.688 10.5 1 63.16 83 ASN A CA 1
ATOM 646 C C . ASN A 1 83 ? 3.303 40.094 10.039 1 63.16 83 ASN A C 1
ATOM 648 O O . ASN A 1 83 ? 4.051 40.812 10.711 1 63.16 83 ASN A O 1
ATOM 652 N N . GLY A 1 84 ? 2.316 40.844 9.578 1 59.97 84 GLY A N 1
ATOM 653 C CA . GLY A 1 84 ? 2.398 42.281 9.367 1 59.97 84 GLY A CA 1
ATOM 654 C C . GLY A 1 84 ? 3.568 42.719 8.492 1 59.97 84 GLY A C 1
ATOM 655 O O . GLY A 1 84 ? 3.672 43.875 8.086 1 59.97 84 GLY A O 1
ATOM 656 N N . ASN A 1 85 ? 4.641 42.031 8.539 1 58.84 85 ASN A N 1
ATOM 657 C CA . ASN A 1 85 ? 5.809 42.625 7.887 1 58.84 85 ASN A CA 1
ATOM 658 C C . ASN A 1 85 ? 5.785 42.406 6.379 1 58.84 85 ASN A C 1
ATOM 660 O O . ASN A 1 85 ? 5.172 41.438 5.898 1 58.84 85 ASN A O 1
ATOM 664 N N . LYS A 1 86 ? 6.027 43.5 5.668 1 65.81 86 LYS A N 1
ATOM 665 C CA . LYS A 1 86 ? 6.086 43.719 4.223 1 65.81 86 LYS A CA 1
ATOM 666 C C . LYS A 1 86 ? 6.84 42.562 3.545 1 65.81 86 LYS A C 1
ATOM 668 O O . LYS A 1 86 ? 7.094 42.625 2.34 1 65.81 86 LYS A O 1
ATOM 673 N N . GLY A 1 87 ? 7.297 41.438 4.246 1 68.19 87 GLY A N 1
ATOM 674 C CA . GLY A 1 87 ? 8.156 40.5 3.572 1 68.19 87 GLY A CA 1
ATOM 675 C C . GLY A 1 87 ? 7.395 39.312 2.979 1 68.19 87 GLY A C 1
ATOM 676 O O . GLY A 1 87 ? 6.176 39.375 2.814 1 68.19 87 GLY A O 1
ATOM 677 N N . ARG A 1 88 ? 8.094 38.281 2.467 1 75.62 88 ARG A N 1
ATOM 678 C CA . ARG A 1 88 ? 7.547 37.062 1.869 1 75.62 88 ARG A CA 1
ATOM 679 C C . ARG A 1 88 ? 6.562 36.375 2.814 1 75.62 88 ARG A C 1
ATOM 681 O O . ARG A 1 88 ? 6.852 36.219 4 1 75.62 88 ARG A O 1
ATOM 688 N N . PRO A 1 89 ? 5.434 36.25 2.35 1 81.44 89 PRO A N 1
ATOM 689 C CA . PRO A 1 89 ? 4.441 35.594 3.213 1 81.44 89 PRO A CA 1
ATOM 690 C C . PRO A 1 89 ? 4.926 34.281 3.789 1 81.44 89 PRO A C 1
ATOM 692 O O . PRO A 1 89 ? 5.582 33.5 3.09 1 81.44 89 PRO A O 1
ATOM 695 N N . THR A 1 90 ? 4.871 34.156 5.105 1 88.12 90 THR A N 1
ATOM 696 C CA . THR A 1 90 ? 5.164 32.906 5.773 1 88.12 90 THR A CA 1
ATOM 697 C C . THR A 1 90 ? 3.9 32.062 5.91 1 88.12 90 THR A C 1
ATOM 699 O O . THR A 1 90 ? 2.84 32.562 6.27 1 88.12 90 THR A O 1
ATOM 702 N N . PHE A 1 91 ? 4.043 30.688 5.531 1 94.75 91 PHE A N 1
ATOM 703 C CA . PHE A 1 91 ? 2.896 29.797 5.602 1 94.75 91 PHE A CA 1
ATOM 704 C C . PHE A 1 91 ? 2.951 28.938 6.859 1 94.75 91 PHE A C 1
ATOM 706 O O . PHE A 1 91 ? 4.035 28.609 7.348 1 94.75 91 PHE A O 1
ATOM 713 N N . ILE A 1 92 ? 1.732 28.656 7.406 1 96.75 92 ILE A N 1
ATOM 714 C CA . ILE A 1 92 ? 1.551 27.641 8.438 1 96.75 92 ILE A CA 1
ATOM 715 C C . ILE A 1 92 ? 0.723 26.484 7.883 1 96.75 92 ILE A C 1
ATOM 717 O O . ILE A 1 92 ? -0.245 26.703 7.148 1 96.75 92 ILE A O 1
ATOM 721 N N . TYR A 1 93 ? 1.13 25.266 8.203 1 97.94 93 TYR A N 1
ATOM 722 C CA . TYR A 1 93 ? 0.483 24.062 7.684 1 97.94 93 TYR A CA 1
ATOM 723 C C . TYR A 1 93 ? -0.237 23.312 8.797 1 97.94 93 TYR A C 1
ATOM 725 O O . TYR A 1 93 ? 0.258 23.234 9.922 1 97.94 93 TYR A O 1
ATOM 733 N N . PHE A 1 94 ? -1.368 22.75 8.469 1 97.56 94 PHE A N 1
ATOM 734 C CA . PHE A 1 94 ? -2.139 22 9.453 1 97.56 94 PHE A CA 1
ATOM 735 C C . PHE A 1 94 ? -2.977 20.922 8.781 1 97.56 94 PHE A C 1
ATOM 73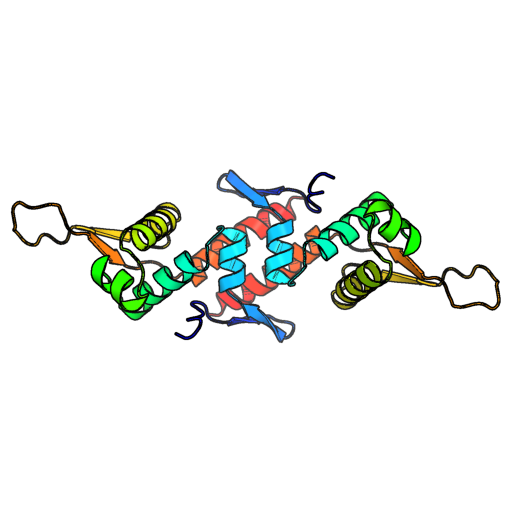7 O O . PHE A 1 94 ? -3.195 20.969 7.566 1 97.56 94 PHE A O 1
ATOM 744 N N . ILE A 1 95 ? -3.377 19.984 9.602 1 96.31 95 ILE A N 1
ATOM 745 C CA . ILE A 1 95 ? -4.246 18.906 9.148 1 96.31 95 ILE A CA 1
ATOM 746 C C . ILE A 1 95 ? -5.684 19.188 9.578 1 96.31 95 ILE A C 1
ATOM 748 O O . ILE A 1 95 ? -5.953 19.391 10.766 1 96.31 95 ILE A O 1
ATOM 752 N N . ASN A 1 96 ? -6.535 19.219 8.555 1 93.25 96 ASN A N 1
ATOM 753 C CA . ASN A 1 96 ? -7.926 19.516 8.875 1 93.25 96 ASN A CA 1
ATOM 754 C C . ASN A 1 96 ? -8.844 18.359 8.523 1 93.25 96 ASN A C 1
ATOM 756 O O . ASN A 1 96 ? -10.047 18.547 8.344 1 93.25 96 ASN A O 1
ATOM 760 N N . ILE A 1 97 ? -8.328 17.219 8.305 1 91.19 97 ILE A N 1
ATOM 761 C CA . ILE A 1 97 ? -9.086 16 8.023 1 91.19 97 ILE A CA 1
ATOM 762 C C . ILE A 1 97 ? -8.625 14.883 8.961 1 91.19 97 ILE A C 1
ATOM 764 O O . ILE A 1 97 ? -7.594 15.008 9.625 1 91.19 97 ILE A O 1
ATOM 768 N N . LYS A 1 98 ? -9.453 13.922 9.102 1 91.31 98 LYS A N 1
ATOM 769 C CA . LYS A 1 98 ? -8.992 12.68 9.703 1 91.31 98 LYS A CA 1
ATOM 770 C C . LYS A 1 98 ? -8.344 11.766 8.664 1 91.31 98 LYS A C 1
ATOM 772 O O . LYS A 1 98 ? -9.023 11.281 7.754 1 91.31 98 LYS A O 1
ATOM 777 N N . ILE A 1 99 ? -7.156 11.531 8.844 1 90 99 ILE A N 1
ATOM 778 C CA . ILE A 1 99 ? -6.383 10.797 7.848 1 90 99 ILE A CA 1
ATOM 779 C C . ILE A 1 99 ? -6.996 9.406 7.645 1 90 99 ILE A C 1
ATOM 781 O O . ILE A 1 99 ? -7.109 8.93 6.516 1 90 99 ILE A O 1
ATOM 785 N N . GLU A 1 100 ? -7.457 8.805 8.703 1 90.69 100 GLU A N 1
ATOM 786 C CA . GLU A 1 100 ? -8.062 7.48 8.625 1 90.69 100 GLU A CA 1
ATOM 787 C C . GLU A 1 100 ? -9.336 7.504 7.785 1 90.69 100 GLU A C 1
ATOM 789 O O . GLU A 1 100 ? -9.641 6.535 7.086 1 90.69 100 GLU A O 1
ATOM 794 N N . HIS A 1 101 ? -10.023 8.555 7.891 1 93.38 101 HIS A N 1
ATOM 795 C CA . HIS A 1 101 ? -11.242 8.688 7.105 1 93.38 101 HIS A CA 1
ATOM 796 C C . HIS A 1 101 ? -10.93 8.797 5.617 1 93.38 101 HIS A C 1
ATOM 798 O O . HIS A 1 101 ? -11.625 8.211 4.785 1 93.38 101 HIS A O 1
ATOM 804 N N . LYS A 1 102 ? -9.969 9.57 5.387 1 92.19 102 LYS A N 1
ATOM 805 C CA . LYS A 1 102 ? -9.562 9.688 3.988 1 92.19 102 LYS A CA 1
ATOM 806 C C . LYS A 1 102 ? -9.125 8.336 3.426 1 92.19 102 LYS A C 1
ATOM 808 O O . LYS A 1 102 ? -9.5 7.977 2.309 1 92.19 102 LYS A O 1
ATOM 813 N N . ILE A 1 103 ? -8.328 7.609 4.156 1 92.75 103 ILE A N 1
ATOM 814 C CA . ILE A 1 103 ? -7.871 6.289 3.75 1 92.75 103 ILE A CA 1
ATOM 815 C C . ILE A 1 103 ? -9.07 5.379 3.502 1 92.75 103 ILE A C 1
ATOM 817 O O . ILE A 1 103 ? -9.148 4.703 2.473 1 92.75 103 ILE A O 1
ATOM 821 N N . LYS A 1 104 ? -9.969 5.422 4.434 1 94 104 LYS A N 1
ATOM 822 C CA . LYS A 1 104 ? -11.172 4.59 4.348 1 94 104 LYS A CA 1
ATOM 823 C C . LYS A 1 104 ? -11.945 4.879 3.064 1 94 104 LYS A C 1
ATOM 825 O O . LYS A 1 104 ? -12.32 3.953 2.34 1 94 104 LYS A O 1
ATOM 830 N N . GLU A 1 105 ? -12.141 6.105 2.852 1 94.44 105 GLU A N 1
ATOM 831 C CA . GLU A 1 105 ? -12.898 6.504 1.668 1 94.44 105 GLU A CA 1
ATOM 832 C C . GLU A 1 105 ? -12.195 6.051 0.389 1 94.44 105 GLU A C 1
ATOM 834 O O . GLU A 1 105 ? -12.844 5.574 -0.544 1 94.44 105 GLU A O 1
ATOM 839 N N . ASP A 1 106 ? -10.961 6.234 0.334 1 93.12 106 ASP A N 1
ATOM 840 C CA . ASP A 1 106 ? -10.219 5.844 -0.858 1 93.12 106 ASP A CA 1
ATOM 841 C C . ASP A 1 106 ? -10.203 4.324 -1.024 1 93.12 106 ASP A C 1
ATOM 843 O O . ASP A 1 106 ? -10.336 3.816 -2.139 1 93.12 106 ASP A O 1
ATOM 847 N N . LEU A 1 107 ? -10.047 3.607 0.054 1 94.5 107 LEU A N 1
ATOM 848 C CA . LEU A 1 107 ? -10.094 2.15 -0.003 1 94.5 107 LEU A CA 1
ATOM 849 C C . LEU A 1 107 ? -11.469 1.672 -0.464 1 94.5 107 LEU A C 1
ATOM 851 O O . LEU A 1 107 ? -11.57 0.698 -1.214 1 94.5 107 LEU A O 1
ATOM 855 N N . GLU A 1 108 ? -12.477 2.332 -0.02 1 95.5 108 GLU A N 1
ATOM 856 C CA . GLU A 1 108 ? -13.828 1.995 -0.452 1 95.5 108 GLU A CA 1
ATOM 857 C C . GLU A 1 108 ? -13.984 2.16 -1.961 1 95.5 108 GLU A C 1
ATOM 859 O O . GLU A 1 108 ? -14.633 1.341 -2.617 1 95.5 108 GLU A O 1
ATOM 864 N N . SER A 1 109 ? -13.438 3.221 -2.395 1 94.38 109 SER A N 1
ATOM 865 C CA . SER A 1 109 ? -13.492 3.455 -3.834 1 94.38 109 SER A CA 1
ATOM 866 C C . SER A 1 109 ? -12.781 2.348 -4.602 1 94.38 109 SER A C 1
ATOM 868 O O . SER A 1 109 ? -13.25 1.91 -5.652 1 94.38 109 SER A O 1
ATOM 870 N N . ILE A 1 110 ? -11.711 1.874 -4.125 1 93.88 110 ILE A N 1
ATOM 871 C CA . ILE A 1 110 ? -10.953 0.8 -4.758 1 93.88 110 ILE A CA 1
ATOM 872 C C . ILE A 1 110 ? -11.75 -0.5 -4.695 1 93.88 110 ILE A C 1
ATOM 874 O O . ILE A 1 110 ? -11.844 -1.226 -5.688 1 93.88 110 ILE A O 1
ATOM 878 N N . VAL A 1 111 ? -12.305 -0.771 -3.555 1 95.19 111 VAL A N 1
ATOM 879 C CA . VAL A 1 111 ? -13.133 -1.96 -3.391 1 95.19 111 VAL A CA 1
ATOM 880 C C . VAL A 1 111 ? -14.266 -1.943 -4.414 1 95.19 111 VAL A C 1
ATOM 882 O O . VAL A 1 111 ? -14.562 -2.963 -5.043 1 95.19 111 VAL A O 1
ATOM 885 N N . SER A 1 112 ? -14.836 -0.784 -4.523 1 95.06 112 SER A N 1
ATOM 886 C CA . SER A 1 112 ? -15.93 -0.635 -5.477 1 95.06 112 SER A CA 1
ATOM 887 C C . SER A 1 112 ? -15.461 -0.914 -6.902 1 95.06 112 SER A C 1
ATOM 889 O O . SER A 1 112 ? -16.156 -1.579 -7.672 1 95.06 112 SER A O 1
ATOM 891 N N . ALA A 1 113 ? -14.344 -0.434 -7.25 1 92.12 113 ALA A N 1
ATOM 892 C CA . ALA A 1 113 ? -13.781 -0.655 -8.586 1 92.12 113 ALA A CA 1
ATOM 893 C C . ALA A 1 113 ? -13.492 -2.135 -8.82 1 92.12 113 ALA A C 1
ATOM 895 O O . ALA A 1 113 ? -13.727 -2.652 -9.914 1 92.12 113 ALA A O 1
ATOM 896 N N . LEU A 1 114 ? -13 -2.811 -7.816 1 92.5 114 LEU A N 1
ATOM 897 C CA . LEU A 1 114 ? -12.664 -4.227 -7.918 1 92.5 114 LEU A CA 1
ATOM 898 C C . LEU A 1 114 ? -13.922 -5.078 -8.016 1 92.5 114 LEU A C 1
ATOM 900 O O . LEU A 1 114 ? -13.883 -6.199 -8.523 1 92.5 114 LEU A O 1
ATOM 904 N N . SER A 1 115 ? -14.992 -4.625 -7.5 1 91 115 SER A N 1
ATOM 905 C CA . SER A 1 115 ? -16.25 -5.363 -7.527 1 91 115 SER A CA 1
ATOM 906 C C . SER A 1 115 ? -16.859 -5.355 -8.922 1 91 115 SER A C 1
ATOM 908 O O . SER A 1 115 ? -17.719 -6.191 -9.234 1 91 115 SER A O 1
ATOM 910 N N . LYS A 1 116 ? -16.422 -4.457 -9.672 1 83.44 116 LYS A N 1
ATOM 911 C CA . LYS A 1 116 ? -16.938 -4.352 -11.031 1 83.44 116 LYS A CA 1
ATOM 912 C C . LYS A 1 116 ? -16.094 -5.18 -12.008 1 83.44 116 LYS A C 1
ATOM 914 O O . LYS A 1 116 ? -16.453 -5.324 -13.172 1 83.44 116 LYS A O 1
ATOM 919 N N . THR A 1 117 ? -14.977 -5.672 -11.523 1 68.19 117 THR A N 1
ATOM 920 C CA . THR A 1 117 ? -14.141 -6.492 -12.391 1 68.19 117 THR A CA 1
ATOM 921 C C . THR A 1 117 ? -14.547 -7.961 -12.289 1 68.19 117 THR A C 1
ATOM 923 O O . THR A 1 117 ? -15 -8.422 -11.242 1 68.19 117 THR A O 1
ATOM 926 N N . MET B 1 1 ? 15.367 -6.637 -19.5 1 27.92 1 MET B N 1
ATOM 927 C CA . MET B 1 1 ? 14.484 -7.484 -18.703 1 27.92 1 MET B CA 1
ATOM 928 C C . MET B 1 1 ? 13.43 -6.648 -17.984 1 27.92 1 MET B C 1
ATOM 930 O O . MET B 1 1 ? 13.766 -5.805 -17.156 1 27.92 1 MET B O 1
ATOM 934 N N . GLY B 1 2 ? 12.383 -6.328 -18.672 1 35.78 2 GLY B N 1
ATOM 935 C CA . GLY B 1 2 ? 11.438 -5.27 -18.359 1 35.78 2 GLY B CA 1
ATOM 936 C C . GLY B 1 2 ? 10.688 -5.5 -17.062 1 35.78 2 GLY B C 1
ATOM 937 O O . GLY B 1 2 ? 10.547 -6.641 -16.625 1 35.78 2 GLY B O 1
ATOM 938 N N . ILE B 1 3 ? 10.695 -4.637 -16.203 1 43.66 3 ILE B N 1
ATOM 939 C CA . ILE B 1 3 ? 10 -4.746 -14.922 1 43.66 3 ILE B CA 1
ATOM 940 C C . ILE B 1 3 ? 8.602 -5.332 -15.148 1 43.66 3 ILE B C 1
ATOM 942 O O . ILE B 1 3 ? 7.785 -4.746 -15.859 1 43.66 3 ILE B O 1
ATOM 946 N N . ILE B 1 4 ? 8.461 -6.645 -15.281 1 45.56 4 ILE B N 1
ATOM 947 C CA . ILE B 1 4 ? 7.168 -7.289 -15.453 1 45.56 4 ILE B CA 1
ATOM 948 C C . ILE B 1 4 ? 6.23 -6.867 -14.32 1 45.56 4 ILE B C 1
ATOM 950 O O . ILE B 1 4 ? 6.539 -7.062 -13.148 1 45.56 4 ILE B O 1
ATOM 954 N N . ALA B 1 5 ? 5.613 -5.754 -14.516 1 51.25 5 ALA B N 1
ATOM 955 C CA . ALA B 1 5 ? 4.531 -5.371 -13.617 1 51.25 5 ALA B CA 1
ATOM 956 C C . ALA B 1 5 ? 3.531 -6.512 -13.445 1 51.25 5 ALA B C 1
ATOM 958 O O . ALA B 1 5 ? 3.121 -7.141 -14.422 1 51.25 5 ALA B O 1
ATOM 959 N N . TYR B 1 6 ? 3.82 -7.309 -12.328 1 55.25 6 TYR B N 1
ATOM 960 C CA . TYR B 1 6 ? 2.828 -8.352 -12.117 1 55.25 6 TYR B CA 1
ATOM 961 C C . TYR B 1 6 ? 1.444 -7.895 -12.562 1 55.25 6 TYR B C 1
ATOM 963 O O . TYR B 1 6 ? 0.801 -8.547 -13.391 1 55.25 6 TYR B O 1
ATOM 971 N N . THR B 1 7 ? 0.763 -6.941 -11.562 1 63.12 7 THR B N 1
ATOM 972 C CA . THR B 1 7 ? -0.684 -6.77 -11.617 1 63.12 7 THR B CA 1
ATOM 973 C C . THR B 1 7 ? -1.049 -5.5 -12.391 1 63.12 7 THR B C 1
ATOM 975 O O . THR B 1 7 ? -0.189 -4.656 -12.648 1 63.12 7 THR B O 1
ATOM 978 N N . GLY B 1 8 ? -2.217 -5.559 -13 1 78.31 8 GLY B N 1
ATOM 979 C CA . GLY B 1 8 ? -2.908 -4.508 -13.727 1 78.31 8 GLY B CA 1
ATOM 980 C C . GLY B 1 8 ? -3.225 -3.297 -12.867 1 78.31 8 GLY B C 1
ATOM 981 O O . GLY B 1 8 ? -2.752 -3.193 -11.734 1 78.31 8 GLY B O 1
ATOM 982 N N . GLU B 1 9 ? -3.561 -2.254 -13.461 1 87.44 9 GLU B N 1
ATOM 983 C CA . GLU B 1 9 ? -4.082 -1.032 -12.852 1 87.44 9 GLU B CA 1
ATOM 984 C C . GLU B 1 9 ? -5.605 -0.993 -12.914 1 87.44 9 GLU B C 1
ATOM 986 O O . GLU B 1 9 ? -6.211 -1.561 -13.828 1 87.44 9 GLU B O 1
ATOM 991 N N . ILE B 1 10 ? -6.133 -0.473 -11.828 1 86.31 10 ILE B N 1
ATOM 992 C CA . ILE B 1 10 ? -7.566 -0.194 -11.883 1 86.31 10 ILE B CA 1
ATOM 993 C C . ILE B 1 10 ? -7.801 1.313 -11.82 1 86.31 10 ILE B C 1
ATOM 995 O O . ILE B 1 10 ? -6.941 2.062 -11.344 1 86.31 10 ILE B O 1
ATOM 999 N N . ILE B 1 11 ? -8.938 1.739 -12.367 1 87.25 11 ILE B N 1
ATOM 1000 C CA . ILE B 1 11 ? -9.344 3.139 -12.281 1 87.25 11 ILE B CA 1
ATOM 1001 C C . ILE B 1 11 ? -10.484 3.283 -11.281 1 87.25 11 ILE B C 1
ATOM 1003 O O . ILE B 1 11 ? -11.469 2.545 -11.344 1 87.25 11 ILE B O 1
ATOM 1007 N N . VAL B 1 12 ? -10.266 4.188 -10.328 1 87.62 12 VAL B N 1
ATOM 1008 C CA . VAL B 1 12 ? -11.281 4.359 -9.297 1 87.62 12 VAL B CA 1
ATOM 1009 C C . VAL B 1 12 ? -12.219 5.504 -9.68 1 87.62 12 VAL B C 1
ATOM 1011 O O . VAL B 1 12 ? -12.062 6.117 -10.734 1 87.62 12 VAL B O 1
ATOM 1014 N N . LYS B 1 13 ? -13.203 5.727 -8.875 1 80.88 13 LYS B N 1
ATOM 1015 C CA . LYS B 1 13 ? -14.32 6.594 -9.219 1 80.88 13 LYS B CA 1
ATOM 1016 C C . LYS B 1 13 ? -13.844 7.996 -9.586 1 80.88 13 LYS B C 1
ATOM 1018 O O . LYS B 1 13 ? -14.391 8.633 -10.484 1 80.88 13 LYS B O 1
ATOM 1023 N N . ASP B 1 14 ? -12.797 8.469 -8.969 1 79.94 14 ASP B N 1
ATOM 1024 C CA . ASP B 1 14 ? -12.344 9.844 -9.18 1 79.94 14 ASP B CA 1
ATOM 1025 C C . ASP B 1 14 ? -11.273 9.906 -10.266 1 79.94 14 ASP B C 1
ATOM 1027 O O . ASP B 1 14 ? -10.672 10.953 -10.492 1 79.94 14 ASP B O 1
ATOM 1031 N N . GLY B 1 15 ? -11.109 8.828 -11 1 85.25 15 GLY B N 1
ATOM 1032 C CA . GLY B 1 15 ? -10.25 8.805 -12.172 1 85.25 15 GLY B CA 1
ATOM 1033 C C . GLY B 1 15 ? -8.812 8.453 -11.844 1 85.25 15 GLY B C 1
ATOM 1034 O O . GLY B 1 15 ? -7.977 8.32 -12.75 1 85.25 15 GLY B O 1
ATOM 1035 N N . ARG B 1 16 ? -8.539 8.227 -10.656 1 85.06 16 ARG B N 1
ATOM 1036 C CA . ARG B 1 16 ? -7.184 7.848 -10.273 1 85.06 16 ARG B CA 1
ATOM 1037 C C . ARG B 1 16 ? -6.867 6.422 -10.711 1 85.06 16 ARG B C 1
ATOM 1039 O O . ARG B 1 16 ? -7.742 5.551 -10.688 1 85.06 16 ARG B O 1
ATOM 1046 N N . ARG B 1 17 ? -5.621 6.285 -11.133 1 86.88 17 ARG B N 1
ATOM 1047 C CA . ARG B 1 17 ? -5.141 4.945 -11.445 1 86.88 17 ARG B CA 1
ATOM 1048 C C . ARG B 1 17 ? -4.402 4.336 -10.258 1 86.88 17 ARG B C 1
ATOM 1050 O O . ARG B 1 17 ? -3.586 5 -9.617 1 86.88 17 ARG B O 1
ATOM 1057 N N . VAL B 1 18 ? -4.793 3.074 -9.922 1 87.5 18 VAL B N 1
ATOM 1058 C CA . VAL B 1 18 ? -4.211 2.379 -8.773 1 87.5 18 VAL B CA 1
ATOM 1059 C C . VAL B 1 18 ? -3.486 1.12 -9.25 1 87.5 18 VAL B C 1
ATOM 1061 O O . VAL B 1 18 ? -4.09 0.25 -9.883 1 87.5 18 VAL B O 1
ATOM 1064 N N . ASN B 1 19 ? -2.229 1.105 -8.898 1 89.44 19 ASN B N 1
ATOM 1065 C CA . ASN B 1 19 ? -1.418 -0.059 -9.242 1 89.44 19 ASN B CA 1
ATOM 1066 C C . ASN B 1 19 ? -1.597 -1.182 -8.219 1 89.44 19 ASN B C 1
ATOM 1068 O O . ASN B 1 19 ? -1.233 -1.032 -7.055 1 89.44 19 ASN B O 1
ATOM 1072 N N . LEU B 1 20 ? -2.053 -2.279 -8.719 1 91.12 20 LEU B N 1
ATOM 1073 C CA . LEU B 1 20 ? -2.383 -3.375 -7.816 1 91.12 20 LEU B CA 1
ATOM 1074 C C . LEU B 1 20 ? -1.119 -3.99 -7.227 1 91.12 20 LEU B C 1
ATOM 1076 O O . LEU B 1 20 ? -1.158 -4.57 -6.137 1 91.12 20 LEU B O 1
ATOM 1080 N N . ASP B 1 21 ? -0.03 -3.857 -7.91 1 92.69 21 ASP B N 1
ATOM 1081 C CA . ASP B 1 21 ? 1.227 -4.336 -7.344 1 92.69 21 ASP B CA 1
ATOM 1082 C C . ASP B 1 21 ? 1.581 -3.57 -6.07 1 92.69 21 ASP B C 1
ATOM 1084 O O . ASP B 1 21 ? 2.076 -4.156 -5.105 1 92.69 21 ASP B O 1
ATOM 1088 N N . ASN B 1 22 ? 1.283 -2.305 -6.078 1 90.31 22 ASN B N 1
ATOM 1089 C CA . ASN B 1 22 ? 1.551 -1.501 -4.891 1 90.31 22 ASN B CA 1
ATOM 1090 C C . ASN B 1 22 ? 0.656 -1.909 -3.723 1 90.31 22 ASN B C 1
ATOM 1092 O O . ASN B 1 22 ? 1.093 -1.912 -2.5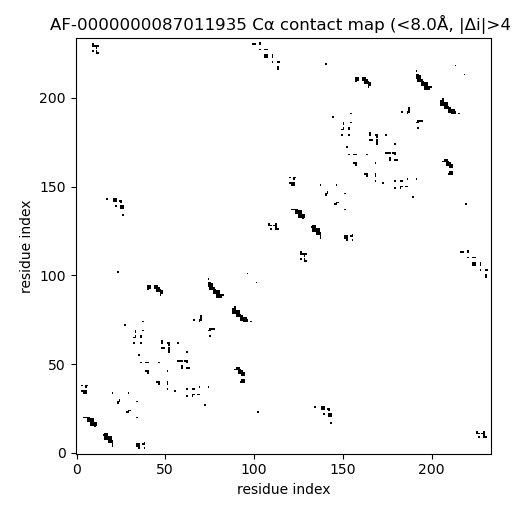7 1 90.31 22 ASN B O 1
ATOM 1096 N N . ILE B 1 23 ? -0.444 -2.234 -4.02 1 90.88 23 ILE B N 1
ATOM 1097 C CA . ILE B 1 23 ? -1.378 -2.686 -2.994 1 90.88 23 ILE B CA 1
ATOM 1098 C C . ILE B 1 23 ? -0.898 -4.012 -2.408 1 90.88 23 ILE B C 1
ATOM 1100 O O . ILE B 1 23 ? -0.879 -4.188 -1.188 1 90.88 23 ILE B O 1
ATOM 1104 N N . LEU B 1 24 ? -0.49 -4.898 -3.299 1 93.06 24 LEU B N 1
ATOM 1105 C CA . LEU B 1 24 ? 0.02 -6.188 -2.85 1 93.06 24 LEU B CA 1
ATOM 1106 C C . LEU B 1 24 ? 1.235 -6.012 -1.947 1 93.06 24 LEU B C 1
ATOM 1108 O O . LEU B 1 24 ? 1.351 -6.672 -0.915 1 93.06 24 LEU B O 1
ATOM 1112 N N . ARG B 1 25 ? 2.041 -5.125 -2.273 1 91.56 25 ARG B N 1
ATOM 1113 C CA . ARG B 1 25 ? 3.225 -4.844 -1.468 1 91.56 25 ARG B CA 1
ATOM 1114 C C . ARG B 1 25 ? 2.836 -4.297 -0.097 1 91.56 25 ARG B C 1
ATOM 1116 O O . ARG B 1 25 ? 3.361 -4.742 0.925 1 91.56 25 ARG B O 1
ATOM 1123 N N . ALA B 1 26 ? 1.875 -3.43 -0.074 1 89.88 26 ALA B N 1
ATOM 1124 C CA . ALA B 1 26 ? 1.499 -2.744 1.159 1 89.88 26 ALA B CA 1
ATOM 1125 C C . ALA B 1 26 ? 0.751 -3.682 2.102 1 89.88 26 ALA B C 1
ATOM 1127 O O . ALA B 1 26 ? 0.973 -3.66 3.314 1 89.88 26 ALA B O 1
ATOM 1128 N N . LEU B 1 27 ? -0.033 -4.418 1.494 1 89.88 27 LEU B N 1
ATOM 1129 C CA . LEU B 1 27 ? -0.917 -5.242 2.311 1 89.88 27 LEU B CA 1
ATOM 1130 C C . LEU B 1 27 ? -0.197 -6.496 2.795 1 89.88 27 LEU B C 1
ATOM 1132 O O . LEU B 1 27 ? -0.426 -6.953 3.916 1 89.88 27 LEU B O 1
ATOM 1136 N N . TYR B 1 28 ? 0.73 -6.992 1.921 1 90.88 28 TYR B N 1
ATOM 1137 C CA . TYR B 1 28 ? 1.22 -8.336 2.223 1 90.88 28 TYR B CA 1
ATOM 1138 C C . TYR B 1 28 ? 2.738 -8.344 2.357 1 90.88 28 TYR B C 1
ATOM 1140 O O . TYR B 1 28 ? 3.328 -9.359 2.729 1 90.88 28 TYR B O 1
ATOM 1148 N N . GLY B 1 29 ? 3.324 -7.27 1.982 1 90.56 29 GLY B N 1
ATOM 1149 C CA . GLY B 1 29 ? 4.773 -7.211 2.07 1 90.56 29 GLY B CA 1
ATOM 1150 C C . GLY B 1 29 ? 5.469 -7.957 0.946 1 90.56 29 GLY B C 1
ATOM 1151 O O . GLY B 1 29 ? 6.586 -8.445 1.118 1 90.56 29 GLY B O 1
ATOM 1152 N N . LEU B 1 30 ? 4.84 -8.039 -0.126 1 93.06 30 LEU B N 1
ATOM 1153 C CA . LEU B 1 30 ? 5.43 -8.766 -1.246 1 93.06 30 LEU B CA 1
ATOM 1154 C C . LEU B 1 30 ? 6.586 -7.977 -1.853 1 93.06 30 LEU B C 1
ATOM 1156 O O . LEU B 1 30 ? 6.488 -6.762 -2.035 1 93.06 30 LEU B O 1
ATOM 1160 N N . SER B 1 31 ? 7.629 -8.664 -2.143 1 94.06 31 SER B N 1
ATOM 1161 C CA . SER B 1 31 ? 8.789 -8.078 -2.811 1 94.06 31 SER B CA 1
ATOM 1162 C C . SER B 1 31 ? 8.602 -8.062 -4.324 1 94.06 31 SER B C 1
ATOM 1164 O O . SER B 1 31 ? 7.652 -8.648 -4.844 1 94.06 31 SER B O 1
ATOM 1166 N N . ASP B 1 32 ? 9.539 -7.438 -4.996 1 93.31 32 ASP B N 1
ATOM 1167 C CA . ASP B 1 32 ? 9.547 -7.461 -6.457 1 93.31 32 ASP B CA 1
ATOM 1168 C C . ASP B 1 32 ? 9.664 -8.891 -6.98 1 93.31 32 ASP B C 1
ATOM 1170 O O . ASP B 1 32 ? 9.016 -9.25 -7.961 1 93.31 32 ASP B O 1
ATOM 1174 N N . THR B 1 33 ? 10.484 -9.594 -6.27 1 96.12 33 THR B N 1
ATOM 1175 C CA . THR B 1 33 ? 10.672 -10.984 -6.664 1 96.12 33 THR B CA 1
ATOM 1176 C C . THR B 1 33 ? 9.375 -11.773 -6.52 1 96.12 33 THR B C 1
ATOM 1178 O O . THR B 1 33 ? 9 -12.531 -7.414 1 96.12 33 THR B O 1
ATOM 1181 N N . ASP B 1 34 ? 8.734 -11.562 -5.402 1 96.62 34 ASP B N 1
ATOM 1182 C CA . ASP B 1 34 ? 7.461 -12.242 -5.18 1 96.62 34 ASP B CA 1
ATOM 1183 C C . ASP B 1 34 ? 6.473 -11.938 -6.305 1 96.62 34 ASP B C 1
ATOM 1185 O O . ASP B 1 34 ? 5.785 -12.836 -6.797 1 96.62 34 ASP B O 1
ATOM 1189 N N . LEU B 1 35 ? 6.449 -10.742 -6.672 1 95.81 35 LEU B N 1
ATOM 1190 C CA . LEU B 1 35 ? 5.496 -10.312 -7.691 1 95.81 35 LEU B CA 1
ATOM 1191 C C . LEU B 1 35 ? 5.852 -10.906 -9.055 1 95.81 35 LEU B C 1
ATOM 1193 O O . LEU B 1 35 ? 4.965 -11.289 -9.82 1 95.81 35 LEU B O 1
ATOM 1197 N N . LYS B 1 36 ? 7.074 -10.945 -9.32 1 96.12 36 LYS B N 1
ATOM 1198 C CA . LYS B 1 36 ? 7.516 -11.539 -10.578 1 96.12 36 LYS B CA 1
ATOM 1199 C C . LYS B 1 36 ? 7.184 -13.031 -10.633 1 96.12 36 LYS B C 1
ATOM 1201 O O . LYS B 1 36 ? 6.711 -13.531 -11.656 1 96.12 36 LYS B O 1
ATOM 1206 N N . VAL B 1 37 ? 7.434 -13.664 -9.555 1 97.38 37 VAL B N 1
ATOM 1207 C CA . VAL B 1 37 ? 7.125 -15.094 -9.469 1 97.38 37 VAL B CA 1
ATOM 1208 C C . VAL B 1 37 ? 5.625 -15.305 -9.648 1 97.38 37 VAL B C 1
ATOM 1210 O O . VAL B 1 37 ? 5.211 -16.188 -10.406 1 97.38 37 VAL B O 1
ATOM 1213 N N . LEU B 1 38 ? 4.871 -14.531 -8.961 1 96.25 38 LEU B N 1
ATOM 1214 C CA . LEU B 1 38 ? 3.416 -14.609 -9.07 1 96.25 38 LEU B CA 1
ATOM 1215 C C . LEU B 1 38 ? 2.965 -14.43 -10.516 1 96.25 38 LEU B C 1
ATOM 1217 O O . LEU B 1 38 ? 2.127 -15.188 -11.008 1 96.25 38 LEU B O 1
ATOM 1221 N N . LYS B 1 39 ? 3.545 -13.508 -11.18 1 94.75 39 LYS B N 1
ATOM 1222 C CA . LYS B 1 39 ? 3.191 -13.219 -12.57 1 94.75 39 LYS B CA 1
ATOM 1223 C C . LYS B 1 39 ? 3.553 -14.391 -13.477 1 94.75 39 LYS B C 1
ATOM 1225 O O . LYS B 1 39 ? 2.789 -14.734 -14.383 1 94.75 39 LYS B O 1
ATOM 1230 N N . ILE B 1 40 ? 4.691 -14.891 -13.289 1 96.12 40 ILE B N 1
ATOM 1231 C CA . ILE B 1 40 ? 5.141 -16.016 -14.109 1 96.12 40 ILE B CA 1
ATOM 1232 C C . ILE B 1 40 ? 4.184 -17.188 -13.953 1 96.12 40 ILE B C 1
ATOM 1234 O O . ILE B 1 40 ? 3.781 -17.797 -14.945 1 96.12 40 ILE B O 1
ATOM 1238 N N . ILE B 1 41 ? 3.822 -17.469 -12.703 1 96.81 41 ILE B N 1
ATOM 1239 C CA . ILE B 1 41 ? 2.906 -18.594 -12.461 1 96.81 41 ILE B CA 1
ATOM 1240 C C . ILE B 1 41 ? 1.561 -18.297 -13.125 1 96.81 41 ILE B C 1
ATOM 1242 O O . ILE B 1 41 ? 0.963 -19.188 -13.734 1 96.81 41 ILE B O 1
ATOM 1246 N N . GLU B 1 42 ? 1.111 -17.125 -12.961 1 93.44 42 GLU B N 1
ATOM 1247 C CA . GLU B 1 42 ? -0.151 -16.734 -13.586 1 93.44 42 GLU B CA 1
ATOM 1248 C C . GLU B 1 42 ? -0.101 -16.922 -15.102 1 93.44 42 GLU B C 1
ATOM 1250 O O . GLU B 1 42 ? -1.051 -17.422 -15.703 1 93.44 42 GLU B O 1
ATOM 1255 N N . THR B 1 43 ? 0.931 -16.516 -15.719 1 93.12 43 THR B N 1
ATOM 1256 C CA . THR B 1 43 ? 1.092 -16.547 -17.172 1 93.12 43 THR B CA 1
ATOM 1257 C C . THR B 1 43 ? 1.189 -17.984 -17.672 1 93.12 43 THR B C 1
ATOM 1259 O O . THR B 1 43 ? 0.583 -18.344 -18.688 1 93.12 43 THR B O 1
ATOM 1262 N N . LEU B 1 44 ? 1.83 -18.812 -16.906 1 94.81 44 LEU B N 1
ATOM 1263 C CA . LEU B 1 44 ? 2.068 -20.188 -17.328 1 94.81 44 LEU B CA 1
ATOM 1264 C C . LEU B 1 44 ? 0.905 -21.078 -16.922 1 94.81 44 LEU B C 1
ATOM 1266 O O . LEU B 1 44 ? 0.745 -22.172 -17.469 1 94.81 44 LEU B O 1
ATOM 1270 N N . GLY B 1 45 ? 0.144 -20.609 -16.016 1 94.88 45 GLY B N 1
ATOM 1271 C CA . GLY B 1 45 ? -0.894 -21.453 -15.438 1 94.88 45 GLY B CA 1
ATOM 1272 C C . GLY B 1 45 ? -0.394 -22.344 -14.305 1 94.88 45 GLY B C 1
ATOM 1273 O O . GLY B 1 45 ? -1.002 -22.391 -13.234 1 94.88 45 GLY B O 1
ATOM 1274 N N . LYS B 1 46 ? 0.681 -23.016 -14.508 1 96.5 46 LYS B N 1
ATOM 1275 C CA . LYS B 1 46 ? 1.43 -23.812 -13.539 1 96.5 46 LYS B CA 1
ATOM 1276 C C . LYS B 1 46 ? 2.92 -23.812 -13.867 1 96.5 46 LYS B C 1
ATOM 1278 O O . LYS B 1 46 ? 3.309 -23.703 -15.031 1 96.5 46 LYS B O 1
ATOM 1283 N N . ALA B 1 47 ? 3.699 -23.891 -12.758 1 97.31 47 ALA B N 1
ATOM 1284 C CA . ALA B 1 47 ? 5.125 -23.781 -13.039 1 97.31 47 ALA B CA 1
ATOM 1285 C C . ALA B 1 47 ? 5.953 -24.547 -12.008 1 97.31 47 ALA B C 1
ATOM 1287 O O . ALA B 1 47 ? 5.598 -24.578 -10.828 1 97.31 47 ALA B O 1
ATOM 1288 N N . LYS B 1 48 ? 7.051 -25.141 -12.531 1 97 48 LYS B N 1
ATOM 1289 C CA . LYS B 1 48 ? 8.055 -25.734 -11.656 1 97 48 LYS B CA 1
ATOM 1290 C C . LYS B 1 48 ? 9.125 -24.719 -11.273 1 97 48 LYS B C 1
ATOM 1292 O O . LYS B 1 48 ? 9.281 -23.688 -11.938 1 97 48 LYS B O 1
ATOM 1297 N N . ILE B 1 49 ? 9.828 -25.047 -10.172 1 97.31 49 ILE B N 1
ATOM 1298 C CA . ILE B 1 49 ? 10.891 -24.172 -9.688 1 97.31 49 ILE B CA 1
ATOM 1299 C C . ILE B 1 49 ? 11.891 -23.891 -10.805 1 97.31 49 ILE B C 1
ATOM 1301 O O . ILE B 1 49 ? 12.312 -22.75 -11.008 1 97.31 49 ILE B O 1
ATOM 1305 N N . ASP B 1 50 ? 12.188 -24.875 -11.633 1 96.31 50 ASP B N 1
ATOM 1306 C CA . ASP B 1 50 ? 13.172 -24.75 -12.703 1 96.31 50 ASP B CA 1
ATOM 1307 C C . ASP B 1 50 ? 12.688 -23.781 -13.781 1 96.31 50 ASP B C 1
ATOM 1309 O O . ASP B 1 50 ? 13.477 -23 -14.32 1 96.31 50 ASP B O 1
ATOM 1313 N N . GLU B 1 51 ? 11.477 -23.859 -14.086 1 97.12 51 GLU B N 1
ATOM 1314 C CA . GLU B 1 51 ? 10.891 -23 -15.109 1 97.12 51 GLU B CA 1
ATOM 1315 C C . GLU B 1 51 ? 10.906 -21.531 -14.664 1 97.12 51 GLU B C 1
ATOM 1317 O O . GLU B 1 51 ? 11.242 -20.641 -15.453 1 97.12 51 GLU B O 1
ATOM 1322 N N . ILE B 1 52 ? 10.578 -21.297 -13.398 1 98.12 52 ILE B N 1
ATOM 1323 C CA . ILE B 1 52 ? 10.539 -19.953 -12.859 1 98.12 52 ILE B CA 1
ATOM 1324 C C . ILE B 1 52 ? 11.945 -19.375 -12.805 1 98.12 52 ILE B C 1
ATOM 1326 O O . ILE B 1 52 ? 12.188 -18.25 -13.25 1 98.12 52 ILE B O 1
ATOM 1330 N N . SER B 1 53 ? 12.836 -20.141 -12.305 1 98.12 53 SER B N 1
ATOM 1331 C CA . SER B 1 53 ? 14.227 -19.703 -12.18 1 98.12 53 SER B CA 1
ATOM 1332 C C . SER B 1 53 ? 14.82 -19.359 -13.539 1 98.12 53 SER B C 1
ATOM 1334 O O . SER B 1 53 ? 15.523 -18.344 -13.68 1 98.12 53 SER B O 1
ATOM 1336 N N . SER B 1 54 ? 14.531 -20.156 -14.523 1 97.38 54 SER B N 1
ATOM 1337 C CA . SER B 1 54 ? 15.023 -19.938 -15.883 1 97.38 54 SER B CA 1
ATOM 1338 C C . SER B 1 54 ? 14.461 -18.656 -16.484 1 97.38 54 SER B C 1
ATOM 1340 O O . SER B 1 54 ? 15.195 -17.859 -17.047 1 97.38 54 SER B O 1
ATOM 1342 N N . LYS B 1 55 ? 13.211 -18.484 -16.297 1 96.31 55 LYS B N 1
ATOM 1343 C CA . LYS B 1 55 ? 12.547 -17.312 -16.859 1 96.31 55 LYS B CA 1
ATOM 1344 C C . LYS B 1 55 ? 13.055 -16.031 -16.203 1 96.31 55 LYS B C 1
ATOM 1346 O O . LYS B 1 55 ? 13.18 -15 -16.859 1 96.31 55 LYS B O 1
ATOM 1351 N N . MET B 1 56 ? 13.305 -16.125 -14.906 1 96.44 56 MET B N 1
ATOM 1352 C CA . MET B 1 56 ? 13.75 -14.961 -14.164 1 96.44 56 MET B CA 1
ATOM 1353 C C . MET B 1 56 ? 15.266 -14.82 -14.219 1 96.44 56 MET B C 1
ATOM 1355 O O . MET B 1 56 ? 15.812 -13.773 -13.867 1 96.44 56 MET B O 1
ATOM 1359 N N . ASN B 1 57 ? 15.898 -15.82 -14.656 1 97.12 57 ASN B N 1
ATOM 1360 C CA . ASN B 1 57 ? 17.359 -15.852 -14.672 1 97.12 57 ASN B CA 1
ATOM 1361 C C . ASN B 1 57 ? 17.938 -15.609 -13.281 1 97.12 57 ASN B C 1
ATOM 1363 O O . ASN B 1 57 ? 18.781 -14.734 -13.109 1 97.12 57 ASN B O 1
ATOM 1367 N N . VAL B 1 58 ? 17.422 -16.344 -12.234 1 97.56 58 VAL B N 1
ATOM 1368 C CA . VAL B 1 58 ? 17.891 -16.312 -10.852 1 97.56 58 VAL B CA 1
ATOM 1369 C C . VAL B 1 58 ? 18.094 -17.734 -10.336 1 97.56 58 VAL B C 1
ATOM 1371 O O . VAL B 1 58 ? 17.703 -18.703 -11 1 97.56 58 VAL B O 1
ATOM 1374 N N . ASN B 1 59 ? 18.688 -17.844 -9.188 1 97.19 59 ASN B N 1
ATOM 1375 C CA . ASN B 1 59 ? 18.906 -19.141 -8.555 1 97.19 59 ASN B CA 1
ATOM 1376 C C . ASN B 1 59 ? 17.625 -19.734 -7.992 1 97.19 59 ASN B C 1
ATOM 1378 O O . ASN B 1 59 ? 16.734 -18.984 -7.566 1 97.19 59 ASN B O 1
ATOM 1382 N N . LYS B 1 60 ? 17.578 -21.078 -7.949 1 97.5 60 LYS B N 1
ATOM 1383 C CA . LYS B 1 60 ? 16.422 -21.781 -7.422 1 97.5 60 LYS B CA 1
ATOM 1384 C C . LYS B 1 60 ? 16.125 -21.375 -5.984 1 97.5 60 LYS B C 1
ATOM 1386 O O . LYS B 1 60 ? 14.969 -21.328 -5.57 1 97.5 60 LYS B O 1
ATOM 1391 N N . SER B 1 61 ? 17.172 -21.062 -5.254 1 97.69 61 SER B N 1
ATOM 1392 C CA . SER B 1 61 ? 16.984 -20.688 -3.861 1 97.69 61 SER B CA 1
ATOM 1393 C C . SER B 1 61 ? 16.172 -19.391 -3.744 1 97.69 61 SER B C 1
ATOM 1395 O O . SER B 1 61 ? 15.398 -19.234 -2.809 1 97.69 61 SER B O 1
ATOM 1397 N N . THR B 1 62 ? 16.328 -18.469 -4.66 1 97.69 62 THR B N 1
ATOM 1398 C CA . THR B 1 62 ? 15.586 -17.219 -4.711 1 97.69 62 THR B CA 1
ATOM 1399 C C . THR B 1 62 ? 14.109 -17.469 -4.973 1 97.69 62 THR B C 1
ATOM 1401 O O . THR B 1 62 ? 13.242 -16.859 -4.34 1 97.69 62 THR B O 1
ATOM 1404 N N . VAL B 1 63 ? 13.938 -18.359 -5.82 1 98.31 63 VAL B N 1
ATOM 1405 C CA . VAL B 1 63 ? 12.57 -18.703 -6.215 1 98.31 63 VAL B CA 1
ATOM 1406 C C . VAL B 1 63 ? 11.867 -19.422 -5.062 1 98.31 63 VAL B C 1
ATOM 1408 O O . VAL B 1 63 ? 10.719 -19.125 -4.75 1 98.31 63 VAL B O 1
ATOM 1411 N N . ILE B 1 64 ? 12.531 -20.312 -4.434 1 98.06 64 ILE B N 1
ATOM 1412 C CA . ILE B 1 64 ? 11.984 -21.125 -3.352 1 98.06 64 ILE B CA 1
ATOM 1413 C C . ILE B 1 64 ? 11.508 -20.203 -2.219 1 98.06 64 ILE B C 1
ATOM 1415 O O . ILE B 1 64 ? 10.422 -20.406 -1.669 1 98.06 64 ILE B O 1
ATOM 1419 N N . LYS B 1 65 ? 12.297 -19.234 -1.94 1 98.38 65 LYS B N 1
ATOM 1420 C CA . LYS B 1 65 ? 11.922 -18.281 -0.889 1 98.38 65 LYS B CA 1
ATOM 1421 C C . LYS B 1 65 ? 10.617 -17.578 -1.23 1 98.38 65 LYS B C 1
ATOM 1423 O O . LYS B 1 65 ? 9.727 -17.453 -0.382 1 98.38 65 LYS B O 1
ATOM 1428 N N . SER B 1 66 ? 10.508 -17.125 -2.412 1 98.06 66 SER B N 1
ATOM 1429 C CA . SER B 1 66 ? 9.297 -16.453 -2.855 1 98.06 66 SER B CA 1
ATOM 1430 C C . SER B 1 66 ? 8.102 -17.391 -2.854 1 98.06 66 SER B C 1
ATOM 1432 O O . SER B 1 66 ? 7 -17.016 -2.457 1 98.06 66 SER B O 1
ATOM 1434 N N . LEU B 1 67 ? 8.336 -18.594 -3.301 1 98.31 67 LEU B N 1
ATOM 1435 C CA . LEU B 1 67 ? 7.258 -19.578 -3.34 1 98.31 67 LEU B CA 1
ATOM 1436 C C . LEU B 1 67 ? 6.754 -19.875 -1.936 1 98.31 67 LEU B C 1
ATOM 1438 O O . LEU B 1 67 ? 5.551 -20.062 -1.731 1 98.31 67 LEU B O 1
ATOM 1442 N N . LYS B 1 68 ? 7.625 -19.969 -1.049 1 98 68 LYS B N 1
ATOM 1443 C CA . LYS B 1 68 ? 7.23 -20.172 0.343 1 98 68 LYS B CA 1
ATOM 1444 C C . LYS B 1 68 ? 6.363 -19.016 0.843 1 98 68 LYS B C 1
ATOM 1446 O O . LYS B 1 68 ? 5.324 -19.25 1.465 1 98 68 LYS B O 1
ATOM 1451 N N . THR B 1 69 ? 6.781 -17.828 0.564 1 97.31 69 THR B N 1
ATOM 1452 C CA . THR B 1 69 ? 6.035 -16.641 0.97 1 97.31 69 THR B CA 1
ATOM 1453 C C . THR B 1 69 ? 4.648 -16.625 0.339 1 97.31 69 THR B C 1
ATOM 1455 O O . THR B 1 69 ? 3.643 -16.5 1.039 1 97.31 69 THR B O 1
ATOM 1458 N N . LEU B 1 70 ? 4.582 -16.812 -0.937 1 97.31 70 LEU B N 1
ATOM 1459 C CA . LEU B 1 70 ? 3.334 -16.75 -1.689 1 97.31 70 LEU B CA 1
ATOM 1460 C C . LEU B 1 70 ? 2.387 -17.859 -1.27 1 97.31 70 LEU B C 1
ATOM 1462 O O . LEU B 1 70 ? 1.172 -17.656 -1.202 1 97.31 70 LEU B O 1
ATOM 1466 N N . HIS B 1 71 ? 2.977 -19.016 -0.964 1 97.69 71 HIS B N 1
ATOM 1467 C CA . HIS B 1 71 ? 2.17 -20.156 -0.512 1 97.69 71 HIS B CA 1
ATOM 1468 C C . HIS B 1 71 ? 1.615 -19.906 0.887 1 97.69 71 HIS B C 1
ATOM 1470 O O . HIS B 1 71 ? 0.432 -20.141 1.141 1 97.69 71 HIS B O 1
ATOM 1476 N N . SER B 1 72 ? 2.416 -19.359 1.75 1 95.94 72 SER B N 1
ATOM 1477 C CA . SER B 1 72 ? 2.004 -19.094 3.125 1 95.94 72 SER B CA 1
ATOM 1478 C C . SER B 1 72 ? 0.907 -18.047 3.182 1 95.94 72 SER B C 1
ATOM 1480 O O . SER B 1 72 ? 0.034 -18.094 4.051 1 95.94 72 SER B O 1
ATOM 1482 N N . LEU B 1 73 ? 0.901 -17.125 2.201 1 93.38 73 LEU B N 1
ATOM 1483 C CA . LEU B 1 73 ? -0.071 -16.031 2.164 1 93.38 73 LEU B CA 1
ATOM 1484 C C . LEU B 1 73 ? -1.328 -16.453 1.41 1 93.38 73 LEU B C 1
ATOM 1486 O O . LEU B 1 73 ? -2.299 -15.703 1.342 1 93.38 73 LEU B O 1
ATOM 1490 N N . GLY B 1 74 ? -1.258 -17.594 0.749 1 94.69 74 GLY B N 1
ATOM 1491 C CA . GLY B 1 74 ? -2.443 -18.156 0.114 1 94.69 74 GLY B CA 1
ATOM 1492 C C . GLY B 1 74 ? -2.602 -17.719 -1.332 1 94.69 74 GLY B C 1
ATOM 1493 O O . GLY B 1 74 ? -3.674 -17.891 -1.92 1 94.69 74 GLY B O 1
ATOM 1494 N N . PHE B 1 75 ? -1.571 -17.203 -1.899 1 95.75 75 PHE B N 1
ATOM 1495 C CA . PHE B 1 75 ? -1.659 -16.734 -3.277 1 95.75 75 PHE B CA 1
ATOM 1496 C C . PHE B 1 75 ? -1.508 -17.891 -4.254 1 95.75 75 PHE B C 1
ATOM 1498 O O . PHE B 1 75 ? -2.037 -17.844 -5.363 1 95.75 75 PHE B O 1
ATOM 1505 N N . ILE B 1 76 ? -0.727 -18.938 -3.793 1 97.62 76 ILE B N 1
ATOM 1506 C CA . ILE B 1 76 ? -0.498 -20.062 -4.68 1 97.62 76 ILE B CA 1
ATOM 1507 C C . ILE B 1 76 ? -0.69 -21.375 -3.91 1 97.62 76 ILE B C 1
ATOM 1509 O O . ILE B 1 76 ? -0.717 -21.375 -2.678 1 97.62 76 ILE B O 1
ATOM 1513 N N . GLN B 1 77 ? -0.873 -22.359 -4.652 1 97.69 77 GLN B N 1
ATOM 1514 C CA . GLN B 1 77 ? -0.877 -23.734 -4.168 1 97.69 77 GLN B CA 1
ATOM 1515 C C . GLN B 1 77 ? 0.199 -24.562 -4.859 1 97.69 77 GLN B C 1
ATOM 1517 O O . GLN B 1 77 ? 0.785 -24.125 -5.852 1 97.69 77 GLN B O 1
ATOM 1522 N N . ARG B 1 78 ? 0.47 -25.719 -4.234 1 96.62 78 ARG B N 1
ATOM 1523 C CA . ARG B 1 78 ? 1.438 -26.609 -4.867 1 96.62 78 ARG B CA 1
ATOM 1524 C C . ARG B 1 78 ? 0.974 -28.047 -4.801 1 96.62 78 ARG B C 1
ATOM 1526 O O . ARG B 1 78 ? 0.164 -28.406 -3.943 1 96.62 78 ARG B O 1
ATOM 1533 N N . GLU B 1 79 ? 1.372 -28.812 -5.754 1 94.88 79 GLU B N 1
ATOM 1534 C CA . GLU B 1 79 ? 1.131 -30.25 -5.805 1 94.88 79 GLU B CA 1
ATOM 1535 C C . GLU B 1 79 ? 2.395 -31.016 -6.203 1 94.88 79 GLU B C 1
ATOM 1537 O O . GLU B 1 79 ? 3.268 -30.453 -6.875 1 94.88 79 GLU B O 1
ATOM 1542 N N . ILE B 1 80 ? 2.475 -32.219 -5.668 1 91.94 80 ILE B N 1
ATOM 1543 C CA . ILE B 1 80 ? 3.607 -33.094 -6 1 91.94 80 ILE B CA 1
ATOM 1544 C C . ILE B 1 80 ? 3.451 -33.625 -7.422 1 91.94 80 ILE B C 1
ATOM 1546 O O . ILE B 1 80 ? 2.371 -34.062 -7.801 1 91.94 80 ILE B O 1
ATOM 1550 N N . LEU B 1 81 ? 4.477 -33.375 -8.195 1 81.44 81 LEU B N 1
ATOM 1551 C CA . LEU B 1 81 ? 4.496 -33.969 -9.516 1 81.44 81 LEU B CA 1
ATOM 1552 C C . LEU B 1 81 ? 5.02 -35.406 -9.445 1 81.44 81 LEU B C 1
ATOM 1554 O O . LEU B 1 81 ? 6.098 -35.656 -8.891 1 81.44 81 LEU B O 1
ATOM 1558 N N . ARG B 1 82 ? 4.18 -36.438 -9.367 1 74.12 82 ARG B N 1
ATOM 1559 C CA . ARG B 1 82 ? 4.531 -37.875 -9.25 1 74.12 82 ARG B CA 1
ATOM 1560 C C . ARG B 1 82 ? 5.301 -38.344 -10.477 1 74.12 82 ARG B C 1
ATOM 1562 O O . ARG B 1 82 ? 4.738 -38.438 -11.57 1 74.12 82 ARG B O 1
ATOM 1569 N N . ASN B 1 83 ? 6.34 -37.875 -10.75 1 62.62 83 ASN B N 1
ATOM 1570 C CA . ASN B 1 83 ? 6.965 -38.469 -11.914 1 62.62 83 ASN B CA 1
ATOM 1571 C C . ASN B 1 83 ? 7.559 -39.844 -11.594 1 62.62 83 ASN B C 1
ATOM 1573 O O . ASN B 1 83 ? 8.281 -40.438 -12.406 1 62.62 83 ASN B O 1
ATOM 1577 N N . GLY B 1 84 ? 6.891 -40.625 -10.773 1 59.94 84 GLY B N 1
ATOM 1578 C CA . GLY B 1 84 ? 7.23 -42.031 -10.609 1 59.94 84 GLY B CA 1
ATOM 1579 C C . GLY B 1 84 ? 8.594 -42.219 -9.984 1 59.94 84 GLY B C 1
ATOM 1580 O O . GLY B 1 84 ? 8.961 -43.344 -9.633 1 59.94 84 GLY B O 1
ATOM 1581 N N . ASN B 1 85 ? 9.547 -41.375 -10.25 1 58.62 85 ASN B N 1
ATOM 1582 C CA . ASN B 1 85 ? 10.891 -41.781 -9.844 1 58.62 85 ASN B CA 1
ATOM 1583 C C . ASN B 1 85 ? 11.125 -41.531 -8.359 1 58.62 85 ASN B C 1
ATOM 1585 O O . ASN B 1 85 ? 10.477 -40.688 -7.754 1 58.62 85 ASN B O 1
ATOM 1589 N N . LYS B 1 86 ? 11.664 -42.594 -7.73 1 65.94 86 LYS B N 1
ATOM 1590 C CA . LYS B 1 86 ? 12.023 -42.75 -6.328 1 65.94 86 LYS B CA 1
ATOM 1591 C C . LYS B 1 86 ? 12.719 -41.5 -5.789 1 65.94 86 LYS B C 1
ATOM 1593 O O . LYS B 1 86 ? 13.219 -41.5 -4.664 1 65.94 86 LYS B O 1
ATOM 1598 N N . GLY B 1 87 ? 12.867 -40.375 -6.547 1 67.88 87 GLY B N 1
ATOM 1599 C CA . GLY B 1 87 ? 13.68 -39.281 -6.035 1 67.88 87 GLY B CA 1
ATOM 1600 C C . GLY B 1 87 ? 12.875 -38.219 -5.293 1 67.88 87 GLY B C 1
ATOM 1601 O O . GLY B 1 87 ? 11.734 -38.469 -4.895 1 67.88 87 GLY B O 1
ATOM 1602 N N . ARG B 1 88 ? 13.469 -37.094 -4.902 1 75.56 88 ARG B N 1
ATOM 1603 C CA . ARG B 1 88 ? 12.875 -35.969 -4.199 1 75.56 88 ARG B CA 1
ATOM 1604 C C . ARG B 1 88 ? 11.633 -35.469 -4.926 1 75.56 88 ARG B C 1
ATOM 1606 O O . ARG B 1 88 ? 11.648 -35.281 -6.141 1 75.56 88 ARG B O 1
ATOM 1613 N N . PRO B 1 89 ? 10.617 -35.5 -4.258 1 81.31 89 PRO B N 1
ATOM 1614 C CA . PRO B 1 89 ? 9.383 -35.031 -4.898 1 81.31 89 PRO B CA 1
ATOM 1615 C C . PRO B 1 89 ? 9.531 -33.656 -5.543 1 81.31 89 PRO B C 1
ATOM 1617 O O . PRO B 1 89 ? 10.172 -32.781 -4.977 1 81.31 89 PRO B O 1
ATOM 1620 N N . THR B 1 90 ? 9.203 -33.562 -6.82 1 88.06 90 THR B N 1
ATOM 1621 C CA . THR B 1 90 ? 9.156 -32.281 -7.52 1 88.06 90 THR B CA 1
ATOM 1622 C C . THR B 1 90 ? 7.773 -31.656 -7.391 1 88.06 90 THR B C 1
ATOM 1624 O O . THR B 1 90 ? 6.754 -32.344 -7.547 1 88.06 90 THR B O 1
ATOM 1627 N N . PHE B 1 91 ? 7.75 -30.297 -7.012 1 94.81 91 PHE B N 1
ATOM 1628 C CA . PHE B 1 91 ? 6.484 -29.594 -6.84 1 94.81 91 PHE B CA 1
ATOM 1629 C C . PHE B 1 91 ? 6.16 -28.766 -8.07 1 94.81 91 PHE B C 1
ATOM 1631 O O . PHE B 1 91 ? 7.066 -28.266 -8.75 1 94.81 91 PHE B O 1
ATOM 1638 N N . ILE B 1 92 ? 4.844 -28.688 -8.359 1 96.69 92 ILE B N 1
ATOM 1639 C CA . ILE B 1 92 ? 4.312 -27.719 -9.32 1 96.69 92 ILE B CA 1
ATOM 1640 C C . ILE B 1 92 ? 3.432 -26.703 -8.602 1 96.69 92 ILE B C 1
ATOM 1642 O O . ILE B 1 92 ? 2.67 -27.062 -7.699 1 96.69 92 ILE B O 1
ATOM 1646 N N . TYR B 1 93 ? 3.562 -25.453 -8.969 1 97.94 93 TYR B N 1
ATOM 1647 C CA . TYR B 1 93 ? 2.844 -24.359 -8.32 1 97.94 93 TYR B CA 1
ATOM 1648 C C . TYR B 1 93 ? 1.811 -23.75 -9.258 1 97.94 93 TYR B C 1
ATOM 1650 O O . TYR B 1 93 ? 2.057 -23.625 -10.461 1 97.94 93 TYR B O 1
ATOM 1658 N N . PHE B 1 94 ? 0.697 -23.375 -8.711 1 97.56 94 PHE B N 1
ATOM 1659 C CA . PHE B 1 94 ? -0.359 -22.781 -9.523 1 97.56 94 PHE B CA 1
ATOM 1660 C C . PHE B 1 94 ? -1.209 -21.828 -8.68 1 97.56 94 PHE B C 1
ATOM 1662 O O . PHE B 1 94 ? -1.182 -21.891 -7.449 1 97.56 94 PHE B O 1
ATOM 1669 N N . ILE B 1 95 ? -1.905 -20.984 -9.391 1 96.38 95 ILE B N 1
ATOM 1670 C CA . ILE B 1 95 ? -2.826 -20.047 -8.758 1 96.38 95 ILE B CA 1
ATOM 1671 C C . ILE B 1 95 ? -4.258 -20.547 -8.906 1 96.38 95 ILE B C 1
ATOM 1673 O O . ILE B 1 95 ? -4.715 -20.828 -10.016 1 96.38 95 ILE B O 1
ATOM 1677 N N . ASN B 1 96 ? -4.871 -20.703 -7.734 1 93.25 96 ASN B N 1
ATOM 1678 C CA . ASN B 1 96 ? -6.234 -21.219 -7.789 1 93.25 96 ASN B CA 1
ATOM 1679 C C . ASN B 1 96 ? -7.238 -20.203 -7.242 1 93.25 96 ASN B C 1
ATOM 1681 O O . ASN B 1 96 ? -8.344 -20.578 -6.836 1 93.25 96 ASN B O 1
ATOM 1685 N N . ILE B 1 97 ? -6.895 -19 -7.109 1 91.38 97 ILE B N 1
ATOM 1686 C CA . ILE B 1 97 ? -7.766 -17.906 -6.672 1 91.38 97 ILE B CA 1
ATOM 1687 C C . ILE B 1 97 ? -7.672 -16.75 -7.656 1 91.38 97 ILE B C 1
ATOM 1689 O O . ILE B 1 97 ? -6.781 -16.719 -8.508 1 91.38 97 ILE B O 1
ATOM 1693 N N . LYS B 1 98 ? -8.656 -15.93 -7.613 1 91.31 98 LYS B N 1
ATOM 1694 C CA . LYS B 1 98 ? -8.523 -14.633 -8.273 1 91.31 98 LYS B CA 1
ATOM 1695 C C . LYS B 1 98 ? -7.84 -13.617 -7.363 1 91.31 98 LYS B C 1
ATOM 1697 O O . LYS B 1 98 ? -8.398 -13.234 -6.332 1 91.31 98 LYS B O 1
ATOM 1702 N N . ILE B 1 99 ? -6.766 -13.211 -7.758 1 90.25 99 ILE B N 1
ATOM 1703 C CA . ILE B 1 99 ? -5.945 -12.344 -6.926 1 90.25 99 ILE B CA 1
ATOM 1704 C C . ILE B 1 99 ? -6.719 -11.07 -6.59 1 90.25 99 ILE B C 1
ATOM 1706 O O . ILE B 1 99 ? -6.688 -10.602 -5.449 1 90.25 99 ILE B O 1
ATOM 1710 N N . GLU B 1 100 ? -7.461 -10.555 -7.535 1 90.88 100 GLU B N 1
ATOM 1711 C CA . GLU B 1 100 ? -8.242 -9.344 -7.32 1 90.88 100 GLU B CA 1
ATOM 1712 C C . GLU B 1 100 ? -9.312 -9.555 -6.254 1 90.88 100 GLU B C 1
ATOM 1714 O O . GLU B 1 100 ? -9.625 -8.641 -5.492 1 90.88 100 GLU B O 1
ATOM 1719 N N . HIS B 1 101 ? -9.82 -10.711 -6.23 1 93.56 101 HIS B N 1
ATOM 1720 C CA . HIS B 1 101 ? -10.836 -11.016 -5.227 1 93.56 101 HIS B CA 1
ATOM 1721 C C . HIS B 1 101 ? -10.227 -11.062 -3.828 1 93.56 101 HIS B C 1
ATOM 1723 O O . HIS B 1 101 ? -10.836 -10.578 -2.869 1 93.56 101 HIS B O 1
ATOM 1729 N N . LYS B 1 102 ? -9.125 -11.656 -3.791 1 92.44 102 LYS B N 1
ATOM 1730 C CA . LYS B 1 102 ? -8.438 -11.688 -2.502 1 92.44 102 LYS B CA 1
ATOM 1731 C C . LYS B 1 102 ? -8.125 -10.281 -2.014 1 92.44 102 LYS B C 1
ATOM 1733 O O . LYS B 1 102 ? -8.328 -9.961 -0.839 1 92.44 102 LYS B O 1
ATOM 1738 N N . ILE B 1 103 ? -7.613 -9.445 -2.875 1 92.94 103 ILE B N 1
ATOM 1739 C CA . ILE B 1 103 ? -7.305 -8.055 -2.543 1 92.94 103 ILE B CA 1
ATOM 1740 C C . ILE B 1 103 ? -8.562 -7.352 -2.053 1 92.94 103 ILE B C 1
ATOM 1742 O O . ILE B 1 103 ? -8.547 -6.684 -1.016 1 92.94 103 ILE B O 1
ATOM 1746 N N . LYS B 1 104 ? -9.609 -7.551 -2.795 1 94.19 104 LYS B N 1
ATOM 1747 C CA . LYS B 1 104 ? -10.883 -6.926 -2.467 1 94.19 104 LYS B CA 1
ATOM 1748 C C . LYS B 1 104 ? -11.344 -7.312 -1.063 1 94.19 104 LYS B C 1
ATOM 1750 O O . LYS B 1 104 ? -11.719 -6.449 -0.267 1 94.19 104 LYS B O 1
ATOM 1755 N N . GLU B 1 105 ? -11.297 -8.555 -0.835 1 94.56 105 GLU B N 1
ATOM 1756 C CA . GLU B 1 105 ? -11.742 -9.047 0.466 1 94.56 105 GLU B CA 1
ATOM 1757 C C . GLU B 1 105 ? -10.891 -8.469 1.594 1 94.56 105 GLU B C 1
ATOM 1759 O O . GLU B 1 105 ? -11.414 -8.086 2.641 1 94.56 105 GLU B O 1
ATOM 1764 N N . ASP B 1 106 ? -9.656 -8.445 1.416 1 93.12 106 ASP B N 1
ATOM 1765 C CA . ASP B 1 106 ? -8.773 -7.922 2.449 1 93.12 106 ASP B CA 1
ATOM 1766 C C . ASP B 1 106 ? -8.969 -6.422 2.633 1 93.12 106 ASP B C 1
ATOM 1768 O O . ASP B 1 106 ? -8.961 -5.922 3.76 1 93.12 106 ASP B O 1
ATOM 1772 N N . LEU B 1 107 ? -9.133 -5.699 1.547 1 94.5 107 LEU B N 1
ATOM 1773 C CA . LEU B 1 107 ? -9.398 -4.27 1.633 1 94.5 107 LEU B CA 1
ATOM 1774 C C . LEU B 1 107 ? -10.719 -4.008 2.355 1 94.5 107 LEU B C 1
ATOM 1776 O O . LEU B 1 107 ? -10.828 -3.051 3.123 1 94.5 107 LEU B O 1
ATOM 1780 N N . GLU B 1 108 ? -11.68 -4.836 2.111 1 95.5 108 GLU B N 1
ATOM 1781 C CA . GLU B 1 108 ? -12.961 -4.715 2.801 1 95.5 108 GLU B CA 1
ATOM 1782 C C . GLU B 1 108 ? -12.789 -4.879 4.309 1 95.5 108 GLU B C 1
ATOM 1784 O O . GLU B 1 108 ? -13.422 -4.164 5.09 1 95.5 108 GLU B O 1
ATOM 1789 N N . SER B 1 109 ? -12.016 -5.824 4.617 1 94.31 109 SER B N 1
ATOM 1790 C CA . SER B 1 109 ? -11.75 -6.039 6.035 1 94.31 109 SER B CA 1
ATOM 1791 C C . SER B 1 109 ? -11.094 -4.82 6.668 1 94.31 109 SER B C 1
ATOM 1793 O O . SER B 1 109 ? -11.414 -4.445 7.797 1 94.31 109 SER B O 1
ATOM 1795 N N . ILE B 1 110 ? -10.227 -4.191 5.992 1 93.81 110 ILE B N 1
ATOM 1796 C CA . ILE B 1 110 ? -9.547 -3 6.484 1 93.81 110 ILE B CA 1
ATOM 1797 C C . ILE B 1 110 ? -10.539 -1.845 6.598 1 93.81 110 ILE B C 1
ATOM 1799 O O . ILE B 1 110 ? -10.555 -1.129 7.602 1 93.81 110 ILE B O 1
ATOM 1803 N N . VAL B 1 111 ? -11.328 -1.686 5.582 1 95.06 111 VAL B N 1
ATOM 1804 C CA . VAL B 1 111 ? -12.352 -0.647 5.602 1 95.06 111 VAL B CA 1
ATOM 1805 C C . VAL B 1 111 ? -13.25 -0.83 6.82 1 95.06 111 VAL B C 1
ATOM 1807 O O . VAL B 1 111 ? -13.578 0.139 7.512 1 95.06 111 VAL B O 1
ATOM 1810 N N . SER B 1 112 ? -13.602 -2.066 7.027 1 95 112 SER B N 1
ATOM 1811 C CA . SER B 1 112 ? -14.453 -2.375 8.172 1 95 112 SER B CA 1
ATOM 1812 C C . SER B 1 112 ? -13.773 -2.004 9.484 1 95 112 SER B C 1
ATOM 1814 O O . SER B 1 112 ? -14.406 -1.442 10.375 1 95 112 SER B O 1
ATOM 1816 N N . ALA B 1 113 ? -12.555 -2.287 9.609 1 91.94 113 ALA B N 1
ATOM 1817 C CA . ALA B 1 113 ? -11.797 -1.959 10.812 1 91.94 113 ALA B CA 1
ATOM 1818 C C . ALA B 1 113 ? -11.711 -0.448 11.008 1 91.94 113 ALA B C 1
ATOM 1820 O O . ALA B 1 113 ? -11.805 0.043 12.141 1 91.94 113 ALA B O 1
ATOM 1821 N N . LEU B 1 114 ? -11.531 0.278 9.938 1 92.38 114 LEU B N 1
ATOM 1822 C CA . LEU B 1 114 ? -11.406 1.731 9.992 1 92.38 114 LEU B CA 1
ATOM 1823 C C . LEU B 1 114 ? -12.75 2.375 10.336 1 92.38 114 LEU B C 1
ATOM 1825 O O . LEU B 1 114 ? -12.789 3.502 10.836 1 92.38 114 LEU B O 1
ATOM 1829 N N . SER B 1 115 ? -13.805 1.747 10.031 1 91 115 SER B N 1
ATOM 1830 C CA . SER B 1 115 ? -15.133 2.277 10.312 1 91 115 SER B CA 1
ATOM 1831 C C . SER B 1 115 ? -15.469 2.189 11.797 1 91 115 SER B C 1
ATOM 1833 O O . SER B 1 115 ? -16.359 2.885 12.281 1 91 115 SER B O 1
ATOM 1835 N N . LYS B 1 116 ? -14.75 1.39 12.438 1 83.38 116 LYS B N 1
ATOM 1836 C CA . LYS B 1 116 ? -14.969 1.228 13.867 1 83.38 116 LYS B CA 1
ATOM 1837 C C . LYS B 1 116 ? -14.109 2.195 14.672 1 83.38 116 LYS B C 1
ATOM 1839 O O . LYS B 1 116 ? -14.258 2.307 15.891 1 83.38 116 LYS B O 1
ATOM 1844 N N . THR B 1 117 ? -13.211 2.854 14 1 67.94 117 THR B N 1
ATOM 1845 C CA . THR B 1 117 ? -12.367 3.814 14.703 1 67.94 117 THR B CA 1
ATOM 1846 C C . THR B 1 117 ? -13.023 5.195 14.711 1 67.94 117 THR B C 1
ATOM 1848 O O . THR B 1 117 ? -13.75 5.551 13.789 1 67.94 117 THR B O 1
#

Organism: Acidianus infernus (NCBI:txid12915)

Secondary structure (DSSP, 8-state):
------PPEEE-TTS-EEEHHHHHHHHH---HHHHHHHHHHHHHSEEEHHHHHHHHT--HHHHHHHHHHHHHTTS-EEEEE--SSSSSPEEEEE--S-HHHHHHHHHHHHHHHHHT-/------SPEEE-TTS-EEEHHHHHHHHH---HHHHHHHHHHHHHSEEEHHHHHHHHT--HHHHHHHHHHHHHTTS-EEEEE--S-SSSPEEEEE--S-HHHHHHHHHHHHHHHHHT-

Radius of gyration: 22.2 Å; Cα contacts (8 Å, |Δi|>4): 304; chains: 2; bounding box: 36×86×35 Å